Protein AF-K0RUQ3-F1 (afdb_monomer_lite)

pLDDT: mean 75.42, std 17.89, range [38.69, 97.88]

Structure (mmCIF, N/CA/C/O backbone):
data_AF-K0RUQ3-F1
#
_entry.id   AF-K0RUQ3-F1
#
loop_
_atom_site.group_PDB
_atom_site.id
_atom_site.type_symbol
_atom_site.label_atom_id
_atom_site.label_alt_id
_atom_site.label_comp_id
_atom_site.label_asym_id
_atom_site.label_entity_id
_atom_site.label_seq_id
_atom_site.pdbx_PDB_ins_code
_atom_site.Cartn_x
_atom_site.Cartn_y
_atom_site.Cartn_z
_atom_site.occupancy
_atom_site.B_iso_or_equiv
_atom_site.auth_seq_id
_atom_site.auth_comp_id
_atom_site.auth_asym_id
_atom_site.auth_atom_id
_atom_site.pdbx_PDB_model_num
ATOM 1 N N . MET A 1 1 ? -17.562 -44.428 54.310 1.00 48.66 1 MET A N 1
ATOM 2 C CA . MET A 1 1 ? -18.375 -43.231 54.026 1.00 48.66 1 MET A CA 1
ATOM 3 C C . MET A 1 1 ? -17.444 -42.289 53.284 1.00 48.66 1 MET A C 1
ATOM 5 O O . MET A 1 1 ? -16.776 -41.495 53.922 1.00 48.66 1 MET A O 1
ATOM 9 N N . ASP A 1 2 ? -17.052 -42.562 52.043 1.00 55.06 2 ASP A N 1
ATOM 10 C CA . ASP A 1 2 ? -17.818 -42.931 50.840 1.00 55.06 2 ASP A CA 1
ATOM 11 C C . ASP A 1 2 ? -18.707 -41.779 50.371 1.00 55.06 2 ASP A C 1
ATOM 13 O O . ASP A 1 2 ? -19.774 -41.584 50.938 1.00 55.06 2 ASP A O 1
ATOM 17 N N . GLU A 1 3 ? -18.199 -41.006 49.407 1.00 61.06 3 GLU A N 1
ATOM 18 C CA . GLU A 1 3 ? -18.958 -40.179 48.460 1.00 61.06 3 GLU A CA 1
ATOM 19 C C . GLU A 1 3 ? -17.986 -39.722 47.358 1.00 61.06 3 GLU A C 1
ATOM 21 O O . GLU A 1 3 ? -17.213 -38.777 47.513 1.00 61.06 3 GLU A O 1
ATOM 26 N N . SER A 1 4 ? -17.966 -40.488 46.264 1.00 67.75 4 SER A N 1
ATOM 27 C CA . SER A 1 4 ? -17.265 -40.155 45.021 1.00 67.75 4 SER A CA 1
ATOM 28 C C . SER A 1 4 ? -18.314 -39.634 44.041 1.00 67.75 4 SER A C 1
ATOM 30 O O . SER A 1 4 ? -19.183 -40.400 43.628 1.00 67.75 4 SER A O 1
ATOM 32 N N . ASP A 1 5 ? -18.262 -38.345 43.710 1.00 63.47 5 ASP A N 1
ATOM 33 C CA . ASP A 1 5 ? -19.199 -37.684 42.796 1.00 63.47 5 ASP A CA 1
ATOM 34 C C . ASP A 1 5 ? -18.577 -37.629 41.389 1.00 63.47 5 ASP A C 1
ATOM 36 O O . ASP A 1 5 ? -17.706 -36.805 41.098 1.00 63.47 5 ASP A O 1
ATOM 40 N N . ASP A 1 6 ? -18.955 -38.592 40.544 1.00 59.34 6 ASP A N 1
ATOM 41 C CA . ASP A 1 6 ? -18.483 -38.740 39.164 1.00 59.34 6 ASP A CA 1
ATOM 42 C C . ASP A 1 6 ? -19.434 -37.993 38.212 1.00 59.34 6 ASP A C 1
ATOM 44 O O . ASP A 1 6 ? -20.455 -38.505 37.743 1.00 59.34 6 ASP A O 1
ATOM 48 N N . GLY A 1 7 ? -19.116 -36.719 37.977 1.00 56.97 7 GLY A N 1
ATOM 49 C CA . GLY A 1 7 ? -19.851 -35.815 37.096 1.00 56.97 7 GLY A CA 1
ATOM 50 C C . GLY A 1 7 ? -19.628 -36.134 35.617 1.00 56.97 7 GLY A C 1
ATOM 51 O O . GLY A 1 7 ? -18.852 -35.463 34.935 1.00 56.97 7 GLY A O 1
ATOM 52 N N . GLY A 1 8 ? -20.340 -37.141 35.109 1.00 50.56 8 GLY A N 1
ATOM 53 C CA . GLY A 1 8 ? -20.348 -37.531 33.700 1.00 50.56 8 GLY A CA 1
ATOM 54 C C . GLY A 1 8 ? -20.870 -36.429 32.769 1.00 50.56 8 GLY A C 1
ATOM 55 O O . GLY A 1 8 ? -22.075 -36.185 32.667 1.00 50.56 8 GLY A O 1
ATOM 56 N N . ALA A 1 9 ? -19.962 -35.790 32.030 1.00 55.38 9 ALA A N 1
ATOM 57 C CA . ALA A 1 9 ? -20.291 -34.856 30.961 1.00 55.38 9 ALA A CA 1
ATOM 58 C C . ALA A 1 9 ? -20.837 -35.612 29.734 1.00 55.38 9 ALA A C 1
ATOM 60 O O . ALA A 1 9 ? -20.100 -36.265 28.995 1.00 55.38 9 ALA A O 1
ATOM 61 N N . ARG A 1 10 ? -22.152 -35.520 29.504 1.00 50.66 10 ARG A N 1
ATOM 62 C CA . ARG A 1 10 ? -22.806 -35.991 28.275 1.00 50.66 10 ARG A CA 1
ATOM 63 C C . ARG A 1 10 ? -22.452 -35.068 27.107 1.00 50.66 10 ARG A C 1
ATOM 65 O O . ARG A 1 10 ? -22.921 -33.934 27.051 1.00 50.66 10 ARG A O 1
ATOM 72 N N . ALA A 1 11 ? -21.665 -35.571 26.160 1.00 52.53 11 ALA A N 1
ATOM 73 C CA . ALA A 1 11 ? -21.499 -34.955 24.850 1.00 52.53 11 ALA A CA 1
ATOM 74 C C . ALA A 1 11 ? -22.789 -35.150 24.031 1.00 52.53 11 ALA A C 1
ATOM 76 O O . ALA A 1 11 ? -23.162 -36.274 23.706 1.00 52.53 11 ALA A O 1
ATOM 77 N N . MET A 1 12 ? -23.484 -34.050 23.736 1.00 56.38 12 MET A N 1
ATOM 78 C CA . MET A 1 12 ? -24.536 -33.995 22.721 1.00 56.38 12 MET A CA 1
ATOM 79 C C . MET A 1 12 ? -23.868 -33.845 21.353 1.00 56.38 12 MET A C 1
ATOM 81 O O . MET A 1 12 ? -23.379 -32.768 21.019 1.00 56.38 12 MET A O 1
ATOM 85 N N . THR A 1 13 ? -23.827 -34.926 20.579 1.00 53.84 13 THR A N 1
ATOM 86 C CA . THR A 1 13 ? -23.507 -34.896 19.150 1.00 53.84 13 THR A CA 1
ATOM 87 C C . THR A 1 13 ? -24.819 -34.765 18.381 1.00 53.84 13 THR A C 1
ATOM 89 O O . THR A 1 13 ? -25.656 -35.664 18.411 1.00 53.84 13 THR A O 1
ATOM 92 N N . SER A 1 14 ? -25.042 -33.607 17.764 1.00 56.44 14 SER A N 1
ATOM 93 C CA . SER A 1 14 ? -26.121 -33.392 16.800 1.00 56.44 14 SER A CA 1
ATOM 94 C C . SER A 1 14 ? -25.657 -33.894 15.435 1.00 56.44 14 SER A C 1
ATOM 96 O O . SER A 1 14 ? -24.880 -33.217 14.759 1.00 56.44 14 SER A O 1
ATOM 98 N N . ASP A 1 15 ? -26.114 -35.090 15.073 1.00 57.00 15 ASP A N 1
ATOM 99 C CA . ASP A 1 15 ? -26.048 -35.629 13.717 1.00 57.00 15 ASP A CA 1
ATOM 100 C C . ASP A 1 15 ? -27.164 -34.986 12.877 1.00 57.00 15 ASP A C 1
ATOM 102 O O . ASP A 1 15 ? -28.285 -35.489 12.821 1.00 57.00 15 ASP A O 1
ATOM 106 N N . ASP A 1 16 ? -26.864 -33.843 12.257 1.00 60.16 16 ASP A N 1
ATOM 107 C CA . ASP A 1 16 ? -27.665 -33.274 11.168 1.00 60.16 16 ASP A CA 1
ATOM 108 C C . ASP A 1 16 ? -27.017 -33.683 9.834 1.00 60.16 16 ASP A C 1
ATOM 110 O O . ASP A 1 16 ? -26.064 -33.060 9.359 1.00 60.16 16 ASP A O 1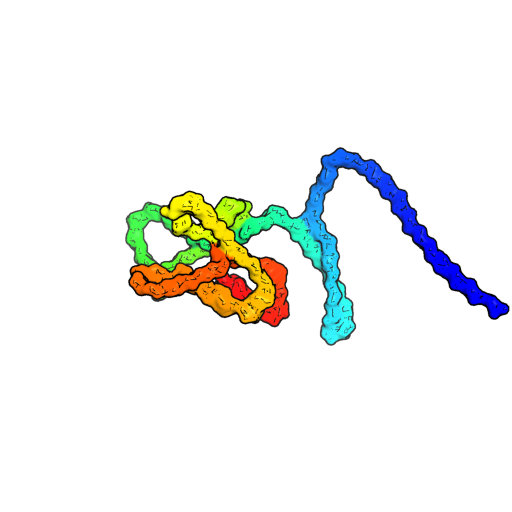
ATOM 114 N N . GLU A 1 17 ? -27.515 -34.772 9.239 1.00 60.75 17 GLU A N 1
ATOM 115 C CA . GLU A 1 17 ? -27.192 -35.155 7.861 1.00 60.75 17 GLU A CA 1
ATOM 116 C C . GLU A 1 17 ? -27.930 -34.231 6.878 1.00 60.75 17 GLU A C 1
ATOM 118 O O . GLU A 1 17 ? -29.078 -34.459 6.498 1.00 60.75 17 GLU A O 1
ATOM 123 N N . ASP A 1 18 ? -27.246 -33.164 6.464 1.00 57.66 18 ASP A N 1
ATOM 124 C CA . ASP A 1 18 ? -27.684 -32.242 5.415 1.00 57.66 18 ASP A CA 1
ATOM 125 C C . ASP A 1 18 ? -27.434 -32.851 4.021 1.00 57.66 18 ASP A C 1
ATOM 127 O O . ASP A 1 18 ? -26.368 -32.700 3.416 1.00 57.66 18 ASP A O 1
ATOM 131 N N . THR A 1 19 ? -28.421 -33.580 3.493 1.00 63.44 19 THR A N 1
ATOM 132 C CA . THR A 1 19 ? -28.447 -34.038 2.094 1.00 63.44 19 THR A CA 1
ATOM 133 C C . THR A 1 19 ? -28.865 -32.899 1.157 1.00 63.44 19 THR A C 1
ATOM 135 O O . THR A 1 19 ? -29.966 -32.899 0.598 1.00 63.44 19 THR A O 1
ATOM 138 N N . GLY A 1 20 ? -27.990 -31.907 0.990 1.00 59.56 20 GLY A N 1
ATOM 139 C CA . GLY A 1 20 ? -28.146 -30.839 0.002 1.00 59.56 20 GLY A CA 1
ATOM 140 C C . GLY A 1 20 ? -27.860 -31.313 -1.439 1.00 59.56 20 GLY A C 1
ATOM 141 O O . GLY A 1 20 ? -27.027 -32.198 -1.649 1.00 59.56 20 GLY A O 1
ATOM 142 N N . PRO A 1 21 ? -28.528 -30.746 -2.464 1.00 62.25 21 PRO A N 1
ATOM 143 C CA . PRO A 1 21 ? -28.309 -31.115 -3.862 1.00 62.25 21 PRO A CA 1
ATOM 144 C C . PRO A 1 21 ? -26.881 -30.768 -4.333 1.00 62.25 21 PRO A C 1
ATOM 146 O O . PRO A 1 21 ? -26.380 -29.680 -4.034 1.00 62.25 21 PRO A O 1
ATOM 149 N N . PRO A 1 22 ? -26.222 -31.636 -5.123 1.00 61.25 22 PRO A N 1
ATOM 150 C CA . PRO A 1 22 ? -24.897 -31.354 -5.655 1.00 61.25 22 PRO A CA 1
ATOM 151 C C . PRO A 1 22 ? -24.998 -30.335 -6.798 1.00 61.25 22 PRO A C 1
ATOM 153 O O . PRO A 1 22 ? -25.590 -30.622 -7.836 1.00 61.25 22 PRO A O 1
ATOM 156 N N . GLY A 1 23 ? -24.380 -29.160 -6.645 1.00 56.50 23 GLY A N 1
ATOM 157 C CA . GLY A 1 23 ? -23.921 -28.393 -7.814 1.00 56.50 23 GLY A CA 1
ATOM 158 C C . GLY A 1 23 ? -24.253 -26.905 -7.893 1.00 56.50 23 GLY A C 1
ATOM 159 O O . GLY A 1 23 ? -23.887 -26.281 -8.884 1.00 56.50 23 GLY A O 1
ATOM 160 N N . GLY A 1 24 ? -24.881 -26.301 -6.886 1.00 52.53 24 GLY A N 1
ATOM 161 C CA . GLY A 1 24 ? -24.939 -24.842 -6.774 1.00 52.53 24 GLY A CA 1
ATOM 162 C C . GLY A 1 24 ? -23.961 -24.378 -5.710 1.00 52.53 24 GLY A C 1
ATOM 163 O O . GLY A 1 24 ? -24.314 -24.413 -4.536 1.00 52.53 24 GLY A O 1
ATOM 164 N N . GLN A 1 25 ? -22.741 -23.964 -6.078 1.00 58.59 25 GLN A N 1
ATOM 165 C CA . GLN A 1 25 ? -21.932 -23.199 -5.126 1.00 58.59 25 GLN A CA 1
ATOM 166 C C . GLN A 1 25 ? -22.766 -21.971 -4.737 1.00 58.59 25 GLN A C 1
ATOM 168 O O . GLN A 1 25 ? -23.146 -21.210 -5.635 1.00 58.59 25 GLN A O 1
ATOM 173 N N . PRO A 1 26 ? -23.115 -21.787 -3.449 1.00 56.47 26 PRO A N 1
ATOM 174 C CA . PRO A 1 26 ? -23.757 -20.553 -3.031 1.00 56.47 26 PRO A CA 1
ATOM 175 C C . PRO A 1 26 ? -22.849 -19.402 -3.477 1.00 56.47 26 PRO A C 1
ATOM 177 O O . PRO A 1 26 ? -21.625 -19.580 -3.448 1.00 56.47 26 PRO A O 1
ATOM 180 N N . PRO A 1 27 ? -23.402 -18.253 -3.916 1.00 60.31 27 PRO A N 1
ATOM 181 C CA . PRO A 1 27 ? -22.576 -17.093 -4.216 1.00 60.31 27 PRO A CA 1
ATOM 182 C C . PRO A 1 27 ? -21.692 -16.877 -2.994 1.00 60.31 27 PRO A C 1
ATOM 184 O O . PRO A 1 27 ? -22.213 -16.686 -1.894 1.00 60.31 27 PRO A O 1
ATOM 187 N N . SER A 1 28 ? -20.378 -17.048 -3.168 1.00 62.56 28 SER A N 1
ATOM 188 C CA . SER A 1 28 ? -19.411 -16.954 -2.081 1.00 62.56 28 SER A CA 1
ATOM 189 C C . SER A 1 28 ? -19.689 -15.640 -1.379 1.00 62.56 28 SER A C 1
ATOM 191 O O . SER A 1 28 ? -19.549 -14.583 -1.999 1.00 62.56 28 SER A O 1
ATOM 193 N N . SER A 1 29 ? -20.202 -15.692 -0.148 1.00 59.53 29 SER A N 1
ATOM 194 C CA . SER A 1 29 ? -20.599 -14.466 0.523 1.00 59.53 29 SER A CA 1
ATOM 195 C 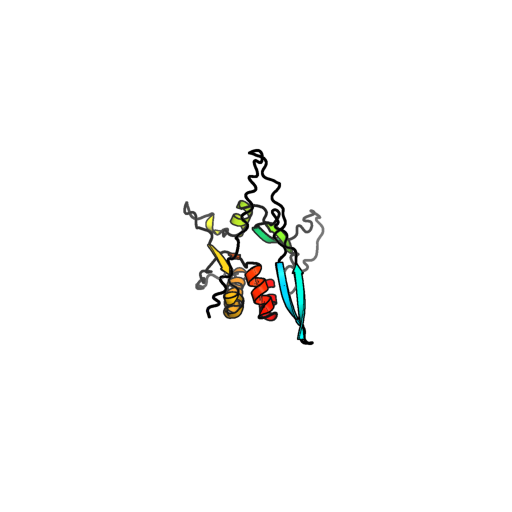C . SER A 1 29 ? -19.351 -13.590 0.612 1.00 59.53 29 SER A C 1
ATOM 197 O O . SER A 1 29 ? -18.314 -14.007 1.126 1.00 59.53 29 SER A O 1
ATOM 199 N N . LEU A 1 30 ? -19.424 -12.370 0.075 1.00 70.81 30 LEU A N 1
ATOM 200 C CA . LEU A 1 30 ? -18.327 -11.392 0.091 1.00 70.81 30 LEU A CA 1
ATOM 201 C C . LEU A 1 30 ? -18.064 -10.848 1.512 1.00 70.81 30 LEU A C 1
ATOM 203 O O . LEU A 1 30 ? -17.497 -9.774 1.696 1.00 70.81 30 LEU A O 1
ATOM 207 N N . HIS A 1 31 ? -18.484 -11.581 2.541 1.00 72.12 31 HIS A N 1
ATOM 208 C CA . HIS A 1 31 ? -18.403 -11.210 3.939 1.00 72.12 31 HIS A CA 1
ATOM 209 C C . HIS A 1 31 ? -17.586 -12.255 4.684 1.00 72.12 31 HIS A C 1
ATOM 211 O O . HIS A 1 31 ? -17.888 -13.447 4.650 1.00 72.12 31 HIS A O 1
ATOM 217 N N . THR A 1 32 ? -16.577 -11.807 5.423 1.00 80.25 32 THR A N 1
ATOM 218 C CA . THR A 1 32 ? -15.947 -12.667 6.426 1.00 80.25 32 THR A CA 1
ATOM 219 C C . THR A 1 32 ? -16.727 -12.615 7.732 1.00 80.25 32 THR A C 1
ATOM 221 O O . THR A 1 32 ? -17.436 -11.644 8.006 1.00 80.25 32 THR A O 1
ATOM 224 N N . LEU A 1 33 ? -16.502 -13.604 8.597 1.00 84.50 33 LEU A N 1
ATOM 225 C CA . LEU A 1 33 ? -16.995 -13.567 9.971 1.00 84.50 33 LEU A CA 1
ATOM 226 C C . LEU A 1 33 ? -16.601 -12.242 10.661 1.00 84.50 33 LEU A C 1
ATOM 228 O O . LEU A 1 33 ? -15.439 -11.828 10.562 1.00 84.50 33 LEU A O 1
ATOM 232 N N . PRO A 1 34 ? -17.536 -11.572 11.365 1.00 88.25 34 PRO A N 1
ATOM 233 C CA . PRO A 1 34 ? -17.242 -10.327 12.061 1.00 88.25 34 PRO A CA 1
ATOM 234 C C . PRO A 1 34 ? -16.090 -10.496 13.050 1.00 88.25 34 PRO A C 1
ATOM 236 O O . PRO A 1 34 ? -16.100 -11.386 13.905 1.00 88.25 34 PRO A O 1
ATOM 239 N N . ARG A 1 35 ? -15.102 -9.603 12.975 1.00 90.19 35 ARG A N 1
ATOM 240 C CA . ARG A 1 35 ? -13.958 -9.613 13.888 1.00 90.19 35 ARG A CA 1
ATOM 241 C C . ARG A 1 35 ? -14.292 -8.788 15.124 1.00 90.19 35 ARG A C 1
ATOM 243 O O . ARG A 1 35 ? -14.688 -7.625 15.011 1.00 90.19 35 ARG A O 1
ATOM 250 N N . ARG A 1 36 ? -14.122 -9.389 16.302 1.00 94.94 36 ARG A N 1
ATOM 251 C CA . ARG A 1 36 ? -14.346 -8.746 17.603 1.00 94.94 36 ARG A CA 1
ATOM 252 C C . ARG A 1 36 ? -13.014 -8.343 18.222 1.00 94.94 36 ARG A C 1
ATOM 254 O O . ARG A 1 36 ? -12.083 -9.142 18.276 1.00 94.94 36 ARG A O 1
ATOM 261 N N . HIS A 1 37 ? -12.943 -7.111 18.701 1.00 94.06 37 HIS A N 1
ATOM 262 C CA . HIS A 1 37 ? -11.793 -6.559 19.401 1.00 94.06 37 HIS A CA 1
ATOM 263 C C . HIS A 1 37 ? -12.236 -6.006 20.750 1.00 94.06 37 HIS A C 1
ATOM 265 O O . HIS A 1 37 ? -13.258 -5.331 20.841 1.00 94.06 37 HIS A O 1
ATOM 271 N N . PHE A 1 38 ? -11.458 -6.275 21.794 1.00 95.69 38 PHE A N 1
ATOM 272 C CA . PHE A 1 38 ? -11.713 -5.761 23.134 1.00 95.69 38 PHE A CA 1
ATOM 273 C C . PHE A 1 38 ? -10.674 -4.700 23.473 1.00 95.69 38 PHE A C 1
ATOM 275 O O . PHE A 1 38 ? -9.475 -4.933 23.328 1.00 95.69 38 PHE A O 1
ATOM 282 N N . TYR A 1 39 ? -11.136 -3.542 23.933 1.00 94.62 39 TYR A N 1
ATOM 283 C CA . TYR A 1 39 ? -10.280 -2.428 24.320 1.00 94.62 39 TYR A CA 1
ATOM 284 C C . TYR A 1 39 ? -10.529 -2.067 25.777 1.00 94.62 39 TYR A C 1
ATOM 286 O O . TYR A 1 39 ? -11.675 -1.872 26.191 1.00 94.62 39 TYR A O 1
ATOM 294 N N . LEU A 1 40 ? -9.454 -1.932 26.552 1.00 96.94 40 LEU A N 1
ATOM 295 C CA . LEU A 1 40 ? -9.535 -1.348 27.882 1.00 96.94 40 LEU A CA 1
ATOM 296 C C . LEU A 1 40 ? -9.579 0.175 27.749 1.00 96.94 40 LEU A C 1
ATOM 298 O O . LEU A 1 40 ? -8.668 0.809 27.219 1.00 96.94 40 LEU A O 1
ATOM 302 N N . THR A 1 41 ? -10.659 0.776 28.223 1.00 95.56 41 THR A N 1
ATOM 303 C CA . THR A 1 41 ? -10.794 2.231 28.253 1.00 95.56 41 THR A CA 1
ATOM 304 C C . THR A 1 41 ? -9.925 2.833 29.355 1.00 95.56 41 THR A C 1
ATOM 306 O O . THR A 1 41 ? -9.609 2.182 30.349 1.00 95.56 41 THR A O 1
ATOM 309 N N . ARG A 1 42 ? -9.634 4.138 29.254 1.00 95.12 42 ARG A N 1
ATOM 310 C CA . ARG A 1 42 ? -8.930 4.892 30.312 1.00 95.12 42 ARG A CA 1
ATOM 311 C C . ARG A 1 42 ? -9.620 4.826 31.683 1.00 95.12 42 ARG A C 1
ATOM 313 O O . ARG A 1 42 ? -8.987 5.097 32.692 1.00 95.12 42 ARG A O 1
ATOM 320 N N . ARG A 1 43 ? -10.916 4.489 31.720 1.00 95.75 43 ARG A N 1
ATOM 321 C CA . ARG A 1 43 ? -11.717 4.337 32.947 1.00 95.75 43 ARG A CA 1
ATOM 322 C C . ARG A 1 43 ? -11.771 2.892 33.463 1.00 95.75 43 ARG A C 1
ATOM 324 O O . ARG A 1 43 ? -12.599 2.597 34.315 1.00 95.75 43 ARG A O 1
ATOM 331 N N . GLY A 1 44 ? -10.972 1.982 32.907 1.00 97.12 44 GLY A N 1
ATOM 332 C CA . GLY A 1 44 ? -10.944 0.573 33.310 1.00 97.12 44 GLY A CA 1
ATOM 333 C C . GLY A 1 44 ? -12.131 -0.265 32.819 1.00 97.12 44 GLY A C 1
ATOM 334 O O . GLY A 1 44 ? -12.234 -1.434 33.168 1.00 97.12 44 GLY A O 1
ATOM 335 N N . LYS A 1 45 ? -13.031 0.293 31.997 1.00 97.75 45 LYS A N 1
ATOM 336 C CA . LYS A 1 45 ? -14.117 -0.478 31.366 1.00 97.75 45 LYS A CA 1
ATOM 337 C C . LYS A 1 45 ? -13.607 -1.195 30.123 1.00 97.75 45 LYS A C 1
ATOM 339 O O . LYS A 1 45 ? -12.861 -0.586 29.354 1.00 97.75 45 LYS A O 1
ATOM 344 N N . ILE A 1 46 ? -14.057 -2.426 29.904 1.00 97.25 46 ILE A N 1
ATOM 345 C CA . ILE A 1 46 ? -13.806 -3.178 28.672 1.00 97.25 46 ILE A CA 1
ATOM 346 C C . ILE A 1 46 ? -14.888 -2.810 27.656 1.00 97.25 46 ILE A C 1
ATOM 348 O O . ILE A 1 46 ? -16.078 -2.899 27.954 1.00 97.25 46 ILE A O 1
ATOM 352 N N . LEU A 1 47 ? -14.476 -2.381 26.466 1.00 97.56 47 LEU A N 1
ATOM 353 C CA . LEU A 1 47 ? -15.361 -2.091 25.343 1.00 97.56 47 LEU A CA 1
ATOM 354 C C . LEU A 1 47 ? -15.136 -3.128 24.245 1.00 97.56 47 LEU A C 1
ATOM 356 O O . LEU A 1 47 ? -14.001 -3.339 23.819 1.00 97.56 47 LEU A O 1
ATOM 360 N N . GLN A 1 48 ? -16.216 -3.756 23.780 1.00 97.50 48 GLN A N 1
ATOM 361 C CA . GLN A 1 48 ? -16.186 -4.656 22.632 1.00 97.50 48 GLN A CA 1
ATOM 362 C C . GLN A 1 48 ? -16.514 -3.872 21.359 1.00 97.50 48 GLN A C 1
ATOM 364 O O . GLN A 1 48 ? -17.600 -3.312 21.232 1.00 97.50 48 GLN A O 1
ATOM 369 N N . SER A 1 49 ? -15.584 -3.856 20.411 1.00 96.19 49 SER A N 1
ATOM 370 C CA . SER A 1 49 ? -15.806 -3.383 19.047 1.00 96.19 49 SER A CA 1
ATOM 371 C C . SER A 1 49 ? -16.016 -4.580 18.130 1.00 96.19 49 SER A C 1
ATOM 373 O O . SER A 1 49 ? -15.245 -5.540 18.177 1.00 96.19 49 SER A O 1
ATOM 375 N N . THR A 1 50 ? -17.050 -4.526 17.296 1.00 95.50 50 THR A N 1
ATOM 376 C CA . THR A 1 50 ? -17.307 -5.535 16.265 1.00 95.50 50 THR A CA 1
ATOM 377 C C . THR A 1 50 ? -17.164 -4.856 14.914 1.00 95.50 50 THR A C 1
ATOM 379 O O . THR A 1 50 ? -17.784 -3.823 14.680 1.00 95.50 50 THR A O 1
ATOM 382 N N . SER A 1 51 ? -16.318 -5.413 14.053 1.00 92.44 51 SER A N 1
ATOM 383 C CA . SER A 1 51 ? -16.059 -4.882 12.7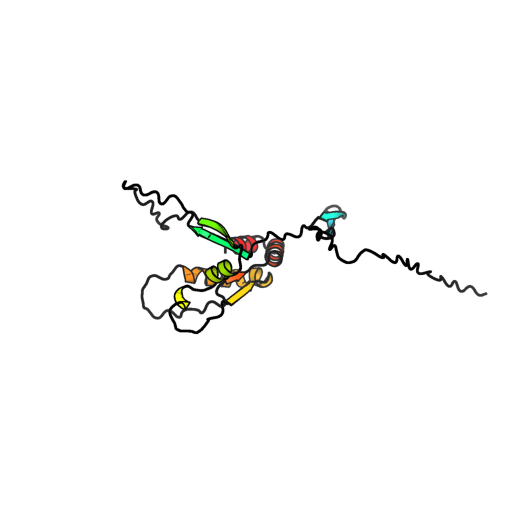14 1.00 92.44 51 SER A CA 1
ATOM 384 C C . SER A 1 51 ? -16.372 -5.930 11.659 1.00 92.44 51 SER A C 1
ATOM 386 O O . SER A 1 51 ? -15.994 -7.097 11.800 1.00 92.44 51 SER A O 1
ATOM 388 N N . GLU A 1 52 ? -17.051 -5.501 10.605 1.00 92.06 52 GLU A N 1
ATOM 389 C CA . GLU A 1 52 ? -17.272 -6.297 9.405 1.00 92.06 52 GLU A CA 1
ATOM 390 C C . GLU A 1 52 ? -16.079 -6.136 8.462 1.00 92.06 52 GLU A C 1
ATOM 392 O O . GLU A 1 52 ? -15.474 -5.064 8.377 1.00 92.06 52 GLU A O 1
ATOM 397 N N . ARG A 1 53 ? -15.723 -7.211 7.760 1.00 87.12 53 ARG A N 1
ATOM 398 C CA . ARG A 1 53 ? -14.700 -7.190 6.715 1.00 87.12 53 ARG A CA 1
ATOM 399 C C . ARG A 1 53 ? -15.282 -7.807 5.456 1.00 87.12 53 ARG A C 1
ATOM 401 O O . ARG A 1 53 ? -15.810 -8.918 5.480 1.00 87.12 53 ARG A O 1
ATOM 408 N N . TYR A 1 54 ? -15.179 -7.043 4.383 1.00 89.44 54 TYR A N 1
ATOM 409 C CA . TYR A 1 54 ? -15.689 -7.404 3.075 1.00 89.44 54 TYR A CA 1
ATOM 410 C C . TYR A 1 54 ? -14.530 -7.963 2.257 1.00 89.44 54 TYR A C 1
ATOM 412 O O . TYR A 1 54 ? -13.473 -7.331 2.170 1.00 89.44 54 TYR A O 1
ATOM 420 N N . LEU A 1 55 ? -14.712 -9.157 1.703 1.00 88.44 55 LEU A N 1
ATOM 421 C CA . LEU A 1 55 ? -13.825 -9.678 0.673 1.00 88.44 55 LEU A CA 1
ATOM 422 C C . LEU A 1 55 ? -14.249 -9.045 -0.645 1.00 88.44 55 LEU A C 1
ATOM 424 O O . LEU A 1 55 ? -15.436 -8.964 -0.941 1.00 88.44 55 LEU A O 1
ATOM 428 N N . ARG A 1 56 ? -13.275 -8.555 -1.400 1.00 87.38 56 ARG A N 1
ATOM 429 C CA . ARG A 1 56 ? -13.495 -7.863 -2.665 1.00 87.38 56 ARG A CA 1
ATOM 430 C C . ARG A 1 56 ? -12.773 -8.621 -3.765 1.00 87.38 56 ARG A C 1
ATOM 432 O O . ARG A 1 56 ? -11.603 -8.958 -3.601 1.00 87.38 56 ARG A O 1
ATOM 439 N N . ASP A 1 57 ? -13.483 -8.888 -4.847 1.00 87.25 57 ASP A N 1
ATOM 440 C CA . ASP A 1 57 ? -12.982 -9.488 -6.085 1.00 87.25 57 ASP A CA 1
ATOM 441 C C . ASP A 1 57 ? -12.592 -8.428 -7.132 1.00 87.25 57 ASP A C 1
ATOM 443 O O . ASP A 1 57 ? -11.926 -8.742 -8.111 1.00 87.25 57 ASP A O 1
ATOM 447 N N . ASP A 1 58 ? -12.935 -7.162 -6.886 1.00 87.12 58 ASP A N 1
ATOM 448 C CA . ASP A 1 58 ? -12.662 -6.002 -7.740 1.00 87.12 58 ASP A CA 1
ATOM 449 C C . ASP A 1 58 ? -11.384 -5.229 -7.347 1.00 87.12 58 ASP A C 1
ATOM 451 O O . ASP A 1 58 ? -11.228 -4.047 -7.662 1.00 87.12 58 ASP A O 1
ATOM 455 N N . LEU A 1 59 ? -10.456 -5.877 -6.633 1.00 87.44 59 LEU A N 1
ATOM 456 C CA . LEU A 1 59 ? -9.154 -5.295 -6.303 1.00 87.44 59 LEU A CA 1
AT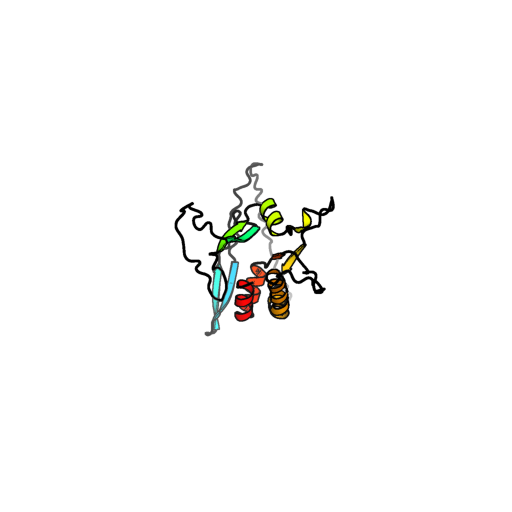OM 457 C C . LEU A 1 59 ? -8.162 -5.531 -7.450 1.00 87.44 59 LEU A C 1
ATOM 459 O O . LEU A 1 59 ? -7.809 -6.670 -7.745 1.00 87.44 59 LEU A O 1
ATOM 463 N N . GLY A 1 60 ? -7.678 -4.449 -8.064 1.00 89.06 60 GLY A N 1
ATOM 464 C CA . GLY A 1 60 ? -6.613 -4.515 -9.068 1.00 89.06 60 GLY A CA 1
ATOM 465 C C . GLY A 1 60 ? -5.240 -4.882 -8.484 1.00 89.06 60 GLY A C 1
ATOM 466 O O . GLY A 1 60 ? -5.034 -4.922 -7.271 1.00 89.06 60 GLY A O 1
ATOM 467 N N . TYR A 1 61 ? -4.255 -5.073 -9.360 1.00 89.12 61 TYR A N 1
ATOM 468 C CA . TYR A 1 61 ? -2.866 -5.431 -9.039 1.00 89.12 61 TYR A CA 1
ATOM 469 C C . TYR A 1 61 ? -2.006 -4.252 -8.544 1.00 89.12 61 TYR A C 1
ATOM 471 O O . TYR A 1 61 ? -0.783 -4.362 -8.454 1.00 89.12 61 TYR A O 1
ATOM 479 N N . GLY A 1 62 ? -2.631 -3.116 -8.234 1.00 86.56 62 GLY A N 1
ATOM 480 C CA . GLY A 1 62 ? -1.977 -1.889 -7.783 1.00 86.56 62 GLY A CA 1
ATOM 481 C C . GLY A 1 62 ? -2.417 -0.670 -8.588 1.00 86.56 62 GLY A C 1
ATOM 482 O O . GLY A 1 62 ? -3.392 -0.718 -9.338 1.00 86.56 62 GLY A O 1
ATOM 483 N N . SER A 1 63 ? -1.692 0.436 -8.433 1.00 83.25 63 SER A N 1
ATOM 484 C CA . SER A 1 63 ? -1.919 1.664 -9.196 1.00 83.25 63 SER A CA 1
ATOM 485 C C . SER A 1 63 ? -0.607 2.251 -9.690 1.00 83.25 63 SER A C 1
ATOM 487 O O . SER A 1 63 ? 0.378 2.263 -8.956 1.00 83.25 63 SER A O 1
ATOM 489 N N . VAL A 1 64 ? -0.615 2.803 -10.897 1.00 84.00 64 VAL A N 1
ATOM 490 C CA . VAL A 1 64 ? 0.500 3.548 -11.477 1.00 84.00 64 VAL A CA 1
ATOM 491 C C . VAL A 1 64 ? 0.081 4.994 -11.716 1.00 84.00 64 VAL A C 1
ATOM 493 O O . VAL A 1 64 ? -1.043 5.276 -12.134 1.00 84.00 64 VAL A O 1
ATOM 496 N N . LEU A 1 65 ? 0.980 5.930 -11.432 1.00 79.19 65 LEU A N 1
ATOM 497 C CA . LEU A 1 65 ? 0.790 7.335 -11.762 1.00 79.19 65 LEU A CA 1
ATOM 498 C C . LEU A 1 65 ? 1.149 7.550 -13.233 1.00 79.19 65 LEU A C 1
ATOM 500 O O . LEU A 1 65 ? 2.310 7.452 -13.618 1.00 79.19 65 LEU A O 1
ATOM 504 N N . VAL A 1 66 ? 0.146 7.835 -14.058 1.00 78.62 66 VAL A N 1
ATOM 505 C CA . VAL A 1 66 ? 0.336 8.119 -15.486 1.00 78.62 66 VAL A CA 1
ATOM 506 C C . VAL A 1 66 ? 0.233 9.629 -15.696 1.00 78.62 66 VAL A C 1
ATOM 508 O O . VAL A 1 66 ? -0.619 10.258 -15.058 1.00 78.62 66 VAL A O 1
ATOM 511 N N . PRO A 1 67 ? 1.040 10.241 -16.583 1.00 77.81 67 PRO A N 1
ATOM 512 C CA . PRO A 1 67 ? 0.800 11.608 -17.021 1.00 77.81 67 PRO A CA 1
ATOM 513 C C . PRO A 1 67 ? -0.653 11.746 -17.468 1.00 77.81 67 PRO A C 1
ATOM 515 O O . PRO A 1 67 ? -1.121 11.040 -18.364 1.00 77.81 67 PRO A O 1
ATOM 518 N N . GLY A 1 68 ? -1.397 12.624 -16.800 1.00 75.06 68 GLY A N 1
ATOM 519 C CA . GLY A 1 68 ? -2.779 12.884 -17.148 1.00 75.06 68 GLY A CA 1
ATOM 520 C C . GLY A 1 68 ? -2.837 13.319 -18.603 1.00 75.06 68 GLY A C 1
ATOM 521 O O . GLY A 1 68 ? -2.050 14.167 -19.028 1.00 75.06 68 GLY A O 1
ATOM 522 N N . ALA A 1 69 ? -3.779 12.758 -19.362 1.00 64.38 69 ALA A N 1
ATOM 523 C CA . ALA A 1 69 ? -4.087 13.189 -20.719 1.00 64.38 69 ALA A CA 1
ATOM 524 C C . ALA A 1 69 ? -4.710 14.599 -20.688 1.00 64.38 69 ALA A C 1
ATOM 526 O O . ALA A 1 69 ? -5.886 14.809 -20.974 1.00 64.38 69 ALA A O 1
ATOM 527 N N . GLY A 1 70 ? -3.930 15.594 -20.275 1.00 56.44 70 GLY A N 1
ATOM 528 C CA . GLY A 1 70 ? -4.263 16.999 -20.368 1.00 56.44 70 GLY A CA 1
ATOM 529 C C . GLY A 1 70 ? -4.164 17.416 -21.824 1.00 56.44 70 GLY A C 1
ATOM 530 O O . GLY A 1 70 ? -3.129 17.913 -22.246 1.00 56.44 70 GLY A O 1
ATOM 531 N N . GLY A 1 71 ? -5.236 17.171 -22.580 1.00 48.25 71 GLY A N 1
ATOM 532 C CA . GLY A 1 71 ? -5.571 17.838 -23.835 1.00 48.25 71 GLY A CA 1
ATOM 533 C C . GLY A 1 71 ? -4.388 18.178 -24.740 1.00 48.25 71 GLY A C 1
ATOM 534 O O . GLY A 1 71 ? -4.069 19.353 -24.916 1.00 48.25 71 GLY A O 1
ATOM 535 N N . GLY A 1 72 ? -3.826 17.171 -25.410 1.00 45.38 72 GLY A N 1
ATOM 536 C CA . GLY A 1 72 ? -3.140 17.354 -26.692 1.00 45.38 72 GLY A CA 1
ATOM 537 C C . GLY A 1 72 ? -4.134 17.755 -27.788 1.00 45.38 72 GLY A C 1
ATOM 538 O O . GLY A 1 72 ? -4.209 17.118 -28.830 1.00 45.38 72 GLY A O 1
ATOM 539 N N . GLY A 1 73 ? -4.963 18.770 -27.532 1.00 42.09 73 GLY A N 1
ATOM 540 C CA . GLY A 1 73 ? -5.736 19.436 -28.562 1.00 42.09 73 GLY A CA 1
ATOM 541 C C . GLY A 1 73 ? -4.754 20.236 -29.397 1.00 42.09 73 GLY A C 1
ATOM 542 O O . GLY A 1 73 ? -4.162 21.194 -28.897 1.00 42.09 73 GLY A O 1
ATOM 543 N N . GLY A 1 74 ? -4.556 19.809 -30.643 1.00 42.72 74 GLY A N 1
ATOM 544 C CA . GLY A 1 74 ? -3.804 20.532 -31.658 1.00 42.72 74 GLY A CA 1
ATOM 545 C C . GLY A 1 74 ? -4.385 21.928 -31.861 1.00 42.72 74 GLY A C 1
ATOM 546 O O . GLY A 1 74 ? -5.268 22.138 -32.681 1.00 42.72 74 GLY A O 1
ATOM 547 N N . GLY A 1 75 ? -3.895 22.884 -31.082 1.00 38.69 75 GLY A N 1
ATOM 548 C CA . GLY A 1 75 ? -4.097 24.305 -31.288 1.00 38.69 75 GLY A CA 1
ATOM 549 C C . GLY A 1 75 ? -2.738 24.921 -31.548 1.00 38.69 75 GLY A C 1
ATOM 550 O O . GLY A 1 75 ? -1.972 25.143 -30.612 1.00 38.69 75 GLY A O 1
ATOM 551 N N . ALA A 1 76 ? -2.433 25.172 -32.819 1.00 46.53 76 ALA A N 1
ATOM 552 C CA . ALA A 1 76 ? -1.328 26.017 -33.244 1.00 46.53 76 ALA A CA 1
ATOM 553 C C . ALA A 1 76 ? -1.565 27.443 -32.709 1.00 46.53 76 ALA A C 1
ATOM 555 O O . ALA A 1 76 ? -2.148 28.292 -33.370 1.00 46.53 76 ALA A O 1
ATOM 556 N N . GLY A 1 77 ? -1.188 27.682 -31.458 1.00 44.06 77 GLY A N 1
ATOM 557 C CA . GLY A 1 77 ? -1.348 28.962 -30.782 1.00 44.06 77 GLY A CA 1
ATOM 558 C C . GLY A 1 77 ? -0.398 29.003 -29.599 1.00 44.06 77 GLY A C 1
ATOM 559 O O . GLY A 1 77 ? -0.604 28.297 -28.615 1.00 44.06 77 GLY A O 1
ATOM 560 N N . GLY A 1 78 ? 0.679 29.781 -29.736 1.00 51.84 78 GLY A N 1
ATOM 561 C CA . GLY A 1 78 ? 1.817 29.828 -28.819 1.00 51.84 78 GLY A CA 1
ATOM 562 C C . GLY A 1 78 ? 1.416 29.896 -27.345 1.00 51.84 78 GLY A C 1
ATOM 563 O O . GLY A 1 78 ? 1.004 30.940 -26.844 1.00 51.84 78 GLY A O 1
ATOM 564 N N . ARG A 1 79 ? 1.579 28.780 -26.631 1.00 50.03 79 ARG A N 1
ATOM 565 C CA . ARG A 1 79 ? 1.454 28.721 -25.174 1.00 50.03 79 ARG A CA 1
ATOM 566 C C . ARG A 1 79 ? 2.838 28.823 -24.555 1.00 50.03 79 ARG A C 1
ATOM 568 O O . ARG A 1 79 ? 3.710 27.993 -24.800 1.00 50.03 79 ARG A O 1
ATOM 575 N N . ARG A 1 80 ? 3.017 29.871 -23.750 1.00 57.81 80 ARG A N 1
ATOM 576 C CA . ARG A 1 80 ? 4.165 30.071 -22.863 1.00 57.81 80 ARG A CA 1
ATOM 577 C C . ARG A 1 80 ? 4.359 28.804 -22.024 1.00 57.81 80 ARG A C 1
ATOM 579 O O . ARG A 1 80 ? 3.427 28.379 -21.347 1.00 57.81 80 ARG A O 1
ATOM 586 N N . LYS A 1 81 ? 5.548 28.203 -22.107 1.00 55.56 81 LYS A N 1
ATOM 587 C CA . LYS A 1 81 ? 5.960 27.080 -21.261 1.00 55.56 81 LYS A CA 1
ATOM 588 C C . LYS A 1 81 ? 5.915 27.535 -19.803 1.00 55.56 81 LYS A C 1
ATOM 590 O O . LYS A 1 81 ? 6.703 28.385 -19.404 1.00 55.56 81 LYS A O 1
ATOM 595 N N . THR A 1 82 ? 5.002 26.984 -19.014 1.00 54.47 82 THR A N 1
ATOM 596 C CA . THR A 1 82 ? 5.046 27.060 -17.549 1.00 54.47 82 THR A CA 1
ATOM 597 C C . THR A 1 82 ? 6.097 26.063 -17.054 1.00 54.47 82 THR A C 1
ATOM 599 O O . THR A 1 82 ? 5.784 25.026 -16.477 1.00 54.47 82 THR A O 1
ATOM 602 N N . GLU A 1 83 ? 7.361 26.340 -17.367 1.00 51.81 83 GLU A N 1
ATOM 603 C CA . GLU A 1 83 ? 8.497 25.738 -16.673 1.00 51.81 83 GLU A CA 1
ATOM 604 C C . GLU A 1 83 ? 8.638 26.461 -15.338 1.00 51.81 83 GLU A C 1
ATOM 606 O O . GLU A 1 83 ? 8.830 27.676 -15.280 1.00 51.81 83 GLU A O 1
ATOM 611 N N . THR A 1 84 ? 8.476 25.714 -14.254 1.00 55.44 84 THR A N 1
ATOM 612 C CA . THR A 1 84 ? 8.901 26.183 -12.938 1.00 55.44 84 THR A CA 1
ATOM 613 C C . THR A 1 84 ? 10.382 25.871 -12.752 1.00 55.44 84 THR A C 1
ATOM 615 O O . THR A 1 84 ? 10.956 25.081 -13.498 1.00 55.44 84 THR A O 1
ATOM 618 N N . ILE A 1 85 ? 11.004 26.453 -11.726 1.00 54.88 85 ILE A N 1
ATOM 619 C CA . ILE A 1 85 ? 12.398 26.156 -11.348 1.00 54.88 85 ILE A CA 1
ATOM 620 C C . ILE A 1 85 ? 12.574 24.649 -11.031 1.00 54.88 85 ILE A C 1
ATOM 622 O O . ILE A 1 85 ? 13.670 24.119 -11.153 1.00 54.88 85 ILE A O 1
ATOM 626 N N . ALA A 1 86 ? 11.477 23.951 -10.698 1.00 51.97 86 ALA A N 1
ATOM 627 C CA . ALA A 1 86 ? 11.404 22.508 -10.453 1.00 51.97 86 ALA A CA 1
ATOM 628 C C . ALA A 1 86 ? 11.016 21.667 -11.695 1.00 51.97 86 ALA A C 1
ATOM 630 O O . ALA A 1 86 ? 10.698 20.489 -11.565 1.00 51.97 86 ALA A O 1
ATOM 631 N N . GLY A 1 87 ? 11.008 22.255 -12.897 1.00 60.78 87 GLY A N 1
ATOM 632 C CA . GLY A 1 87 ? 10.663 21.573 -14.148 1.00 60.78 87 GLY A CA 1
ATOM 633 C C . GLY A 1 87 ? 9.192 21.696 -14.567 1.00 60.78 87 GLY A C 1
ATOM 634 O O . GLY A 1 87 ? 8.452 22.587 -14.123 1.00 60.78 87 GLY A O 1
ATOM 635 N N . LYS A 1 88 ? 8.783 20.823 -15.500 1.00 62.12 88 LYS A N 1
ATOM 636 C CA . LYS A 1 88 ? 7.423 20.741 -16.050 1.00 62.12 88 LYS A CA 1
ATOM 637 C C . LYS A 1 88 ? 6.513 20.036 -15.044 1.00 62.12 88 LYS A C 1
ATOM 639 O O . LYS A 1 88 ? 6.689 18.855 -14.770 1.00 62.12 88 LYS A O 1
ATOM 644 N N . VAL A 1 89 ? 5.513 20.748 -14.529 1.00 57.53 89 VAL A N 1
ATOM 645 C CA . VAL A 1 89 ? 4.501 20.164 -13.638 1.00 57.53 89 VAL A CA 1
ATOM 646 C C . VAL A 1 89 ? 3.579 19.268 -14.466 1.00 57.53 89 VAL A C 1
ATOM 648 O O . VAL A 1 89 ? 2.623 19.741 -15.084 1.00 57.53 89 VAL A O 1
ATOM 651 N N . GLU A 1 90 ? 3.879 17.974 -14.527 1.00 68.94 90 GLU A N 1
ATOM 652 C CA . GLU A 1 90 ? 2.974 16.993 -15.118 1.00 68.94 90 GLU A CA 1
ATOM 653 C C . GLU A 1 90 ? 1.940 16.575 -14.074 1.00 68.94 90 GLU A C 1
ATOM 655 O O . GLU A 1 90 ? 2.264 16.065 -13.003 1.00 68.94 90 GLU A O 1
ATOM 660 N N . ARG A 1 91 ? 0.662 16.829 -14.368 1.00 77.44 91 ARG A N 1
ATOM 661 C CA . ARG A 1 91 ? -0.433 16.357 -13.522 1.00 77.44 91 ARG A CA 1
ATOM 662 C C . ARG A 1 91 ? -0.509 14.841 -13.657 1.00 77.44 91 ARG A C 1
ATOM 664 O O . ARG A 1 91 ? -1.044 14.350 -14.646 1.00 77.44 91 ARG A O 1
ATOM 671 N N . LEU A 1 92 ? 0.008 14.119 -12.675 1.00 76.50 92 LEU A N 1
ATOM 672 C CA . LEU A 1 92 ? -0.099 12.669 -12.612 1.00 76.50 92 LEU A CA 1
ATOM 673 C C . LEU A 1 92 ? -1.508 12.257 -12.165 1.00 76.50 92 LEU A C 1
ATOM 675 O O . LEU A 1 92 ? -2.101 12.880 -11.282 1.00 76.50 92 LEU A O 1
ATOM 679 N N . VAL A 1 93 ? -2.055 11.223 -12.798 1.00 81.00 93 VAL A N 1
ATOM 680 C CA . VAL A 1 93 ? -3.354 10.635 -12.458 1.00 81.00 93 VAL A CA 1
ATOM 681 C C . VAL A 1 93 ? -3.127 9.176 -12.062 1.00 81.00 93 VAL A C 1
ATOM 683 O O . VAL A 1 93 ? -2.499 8.442 -12.831 1.00 81.00 93 VAL A O 1
ATOM 686 N N . PRO A 1 94 ? -3.615 8.737 -10.888 1.00 85.06 94 PRO A N 1
ATOM 687 C CA . PRO A 1 94 ? -3.550 7.334 -10.512 1.00 85.06 94 PRO A CA 1
ATOM 688 C C . PRO A 1 94 ? -4.433 6.508 -11.444 1.00 85.06 94 PRO A C 1
ATOM 690 O O . PRO A 1 94 ? -5.607 6.817 -11.650 1.00 85.06 94 PRO A O 1
ATOM 693 N N . ARG A 1 95 ? -3.855 5.449 -12.001 1.00 86.88 95 ARG A N 1
ATOM 694 C CA . ARG A 1 95 ? -4.534 4.454 -12.824 1.00 86.88 95 ARG A CA 1
ATOM 695 C C . ARG A 1 95 ? -4.350 3.085 -12.188 1.00 86.88 95 ARG A C 1
ATOM 697 O O . ARG A 1 95 ? -3.217 2.680 -11.943 1.00 86.88 95 ARG A O 1
ATOM 704 N N . THR A 1 96 ? -5.446 2.383 -11.933 1.00 91.06 96 THR A N 1
ATOM 705 C CA . THR A 1 96 ? -5.417 1.000 -11.444 1.00 91.06 96 THR A CA 1
ATOM 706 C C . THR A 1 96 ? -4.863 0.064 -12.520 1.00 91.06 96 THR A C 1
ATOM 708 O O . THR A 1 96 ? -5.070 0.286 -13.714 1.00 91.06 96 THR A O 1
ATOM 711 N N . ILE A 1 97 ? -4.113 -0.950 -12.096 1.00 91.38 97 ILE A N 1
ATOM 712 C CA . ILE A 1 97 ? -3.614 -2.027 -12.951 1.00 91.38 97 ILE A CA 1
ATOM 713 C C . ILE A 1 97 ? -4.598 -3.191 -12.834 1.00 91.38 97 ILE A C 1
ATOM 715 O O . ILE A 1 97 ? -4.635 -3.859 -11.804 1.00 91.38 97 ILE A O 1
ATOM 719 N N . ASP A 1 98 ? -5.395 -3.426 -13.870 1.00 92.19 98 ASP A N 1
ATOM 720 C CA . ASP A 1 98 ? -6.503 -4.389 -13.804 1.00 92.19 98 ASP A CA 1
ATOM 721 C C . ASP A 1 98 ? -6.106 -5.794 -14.290 1.00 92.19 98 ASP A C 1
ATOM 723 O O . ASP A 1 98 ? -6.788 -6.773 -13.997 1.00 92.19 98 ASP A O 1
ATOM 727 N N . ASP A 1 99 ? -4.985 -5.915 -15.005 1.00 91.44 99 ASP A N 1
ATOM 728 C CA . ASP A 1 99 ? -4.546 -7.160 -15.631 1.00 91.44 99 ASP A CA 1
ATOM 729 C C . ASP A 1 99 ? -3.039 -7.429 -15.458 1.00 91.44 99 ASP A C 1
ATOM 731 O O . ASP A 1 99 ? -2.217 -6.524 -15.288 1.00 91.44 99 ASP A O 1
ATOM 735 N N . VAL A 1 100 ? -2.674 -8.716 -15.498 1.00 88.44 100 VAL A N 1
ATOM 736 C CA . VAL A 1 100 ? -1.288 -9.184 -15.325 1.00 88.44 100 VAL A CA 1
ATOM 737 C C . VAL A 1 100 ? -0.347 -8.680 -16.432 1.00 88.44 100 VAL A C 1
ATOM 739 O O . VAL A 1 100 ? 0.765 -8.276 -16.091 1.00 88.44 100 VAL A O 1
ATOM 742 N N . PRO A 1 101 ? -0.721 -8.665 -17.729 1.00 89.56 101 PRO A N 1
ATOM 743 C CA . PRO A 1 101 ? 0.104 -8.044 -18.768 1.00 89.56 101 PRO A CA 1
ATOM 744 C C . PRO A 1 101 ? 0.471 -6.586 -18.461 1.00 89.56 101 PRO A C 1
ATOM 746 O O . PRO A 1 101 ? 1.656 -6.257 -18.465 1.00 89.56 101 PRO A O 1
ATOM 749 N N . SER A 1 102 ? -0.500 -5.751 -18.081 1.00 87.81 102 SER A N 1
ATOM 750 C CA . SER A 1 102 ? -0.258 -4.361 -17.673 1.00 87.81 102 SER A CA 1
ATOM 751 C C . SER A 1 102 ? 0.693 -4.258 -16.475 1.00 87.81 102 SER A C 1
ATOM 753 O O . SER A 1 102 ? 1.554 -3.378 -16.442 1.00 87.81 102 SER A O 1
ATOM 755 N N . LEU A 1 103 ? 0.590 -5.167 -15.497 1.00 87.00 103 LEU A N 1
ATOM 756 C CA . LEU A 1 103 ? 1.544 -5.237 -14.386 1.00 87.00 103 LEU A CA 1
ATOM 757 C C . LEU A 1 103 ? 2.960 -5.549 -14.887 1.00 87.00 103 LEU A C 1
ATOM 759 O O . LEU A 1 103 ? 3.923 -4.908 -14.470 1.00 87.00 103 LEU A O 1
ATOM 763 N N . LEU A 1 104 ? 3.100 -6.524 -15.785 1.00 86.44 104 LEU A N 1
ATOM 764 C CA . LEU A 1 104 ? 4.399 -6.906 -16.336 1.00 86.44 104 LEU A CA 1
ATOM 765 C C . LEU A 1 104 ? 5.028 -5.780 -17.157 1.00 86.44 104 LEU A C 1
ATOM 767 O O . LEU A 1 104 ? 6.241 -5.606 -17.070 1.00 86.44 104 LEU A O 1
ATOM 771 N N . ASP A 1 105 ? 4.235 -5.007 -17.895 1.00 84.31 105 ASP A N 1
ATOM 772 C CA . ASP A 1 105 ? 4.712 -3.844 -18.648 1.00 84.31 105 ASP A CA 1
ATOM 773 C C . ASP A 1 105 ? 5.219 -2.729 -17.723 1.00 84.31 105 ASP A C 1
ATOM 775 O O . ASP A 1 105 ? 6.199 -2.057 -18.042 1.00 84.31 105 ASP A O 1
ATOM 779 N N . VAL A 1 106 ? 4.597 -2.557 -16.551 1.00 82.94 106 VAL A N 1
ATOM 780 C CA . VAL A 1 106 ? 5.047 -1.593 -15.532 1.00 82.94 106 VAL A CA 1
ATOM 781 C C . VAL A 1 106 ? 6.339 -2.051 -14.853 1.00 82.94 106 VAL A C 1
ATOM 783 O O . VAL A 1 106 ? 7.216 -1.231 -14.577 1.00 82.94 106 VAL A O 1
ATOM 786 N N . VAL A 1 107 ? 6.465 -3.348 -14.563 1.00 83.56 107 VAL A N 1
ATOM 787 C CA . VAL A 1 107 ? 7.616 -3.886 -13.821 1.00 83.56 107 VAL A CA 1
ATOM 788 C C . VAL A 1 107 ? 8.818 -4.139 -14.738 1.00 83.56 107 VAL A C 1
ATOM 790 O O . VAL A 1 107 ? 9.959 -4.025 -14.296 1.00 83.56 107 VAL A O 1
ATOM 793 N N . ARG A 1 108 ? 8.614 -4.473 -16.019 1.00 82.31 108 ARG A N 1
ATOM 794 C CA . ARG A 1 108 ? 9.725 -4.772 -16.930 1.00 82.31 108 ARG A CA 1
ATOM 795 C C . ARG A 1 108 ? 10.424 -3.491 -17.395 1.00 82.31 108 ARG A C 1
ATOM 797 O O . ARG A 1 108 ? 9.791 -2.619 -17.986 1.00 82.31 108 ARG A O 1
ATOM 804 N N . PRO A 1 109 ? 11.752 -3.380 -17.224 1.00 67.56 109 PRO A N 1
ATOM 805 C CA . PRO A 1 109 ? 12.485 -2.229 -17.725 1.00 67.56 109 PRO A CA 1
ATOM 806 C C . PRO A 1 109 ? 12.472 -2.195 -19.269 1.00 67.56 109 PRO A C 1
ATOM 808 O O . PRO A 1 109 ? 12.721 -3.222 -19.909 1.00 67.56 109 PRO A O 1
ATOM 811 N N . PRO A 1 110 ? 12.286 -1.015 -19.896 1.00 61.97 110 PRO A N 1
ATOM 812 C CA . PRO A 1 110 ? 12.197 -0.874 -21.357 1.00 61.97 110 PRO A CA 1
ATOM 813 C C . PRO A 1 110 ? 13.481 -1.307 -22.087 1.00 61.97 110 PRO A C 1
ATOM 815 O O . PRO A 1 110 ? 13.451 -1.718 -23.246 1.00 61.97 110 PRO A O 1
ATOM 818 N N . SER A 1 111 ? 14.623 -1.284 -21.394 1.00 57.31 111 SER A N 1
ATOM 819 C CA . SER A 1 111 ? 15.941 -1.653 -21.925 1.00 57.31 111 SER A CA 1
ATOM 820 C C . SER A 1 111 ? 16.123 -3.154 -22.204 1.00 57.31 111 SER A C 1
ATOM 822 O O . SER A 1 111 ? 17.124 -3.535 -22.811 1.00 57.31 111 SER A O 1
ATOM 824 N N . ALA A 1 112 ? 15.192 -4.015 -21.774 1.00 55.97 112 ALA A N 1
ATOM 825 C CA . ALA A 1 112 ? 15.243 -5.455 -22.039 1.00 55.97 112 ALA A CA 1
ATOM 826 C C . ALA A 1 112 ? 14.798 -5.830 -23.467 1.00 55.97 112 ALA A C 1
ATOM 828 O O . ALA A 1 112 ? 15.095 -6.928 -23.925 1.00 55.97 112 ALA A O 1
ATOM 829 N N . ALA A 1 113 ? 14.147 -4.919 -24.201 1.00 55.84 113 ALA A N 1
ATOM 830 C CA . ALA A 1 113 ? 13.602 -5.200 -25.533 1.00 55.84 113 ALA A CA 1
ATOM 831 C C . ALA A 1 113 ? 14.664 -5.340 -26.650 1.00 55.84 113 ALA A C 1
ATOM 833 O O . ALA A 1 113 ? 14.337 -5.782 -27.747 1.00 55.84 113 ALA A O 1
ATOM 834 N N . GLY A 1 114 ? 15.927 -4.960 -26.400 1.00 57.25 114 GLY A N 1
ATOM 835 C CA . GLY A 1 114 ? 16.973 -4.871 -27.435 1.00 57.25 114 GLY A CA 1
ATOM 836 C C . GLY A 1 114 ? 18.133 -5.872 -27.344 1.00 57.25 114 GLY A C 1
ATOM 837 O O . GLY A 1 114 ? 18.985 -5.877 -28.230 1.00 57.25 114 GLY A O 1
ATOM 838 N N . ARG A 1 115 ? 18.224 -6.706 -26.297 1.00 54.66 115 ARG A N 1
ATOM 839 C CA . ARG A 1 115 ? 19.269 -7.744 -26.175 1.00 54.66 115 ARG A CA 1
ATOM 840 C C . ARG A 1 115 ? 18.630 -9.113 -26.371 1.00 54.66 115 ARG A C 1
ATOM 842 O O . ARG A 1 115 ? 17.741 -9.473 -25.616 1.00 54.66 115 ARG A O 1
ATOM 849 N N . GLY A 1 116 ? 19.074 -9.824 -27.407 1.00 57.41 116 GLY A N 1
ATOM 850 C CA . GLY A 1 116 ? 18.451 -11.045 -27.917 1.00 57.41 116 GLY A CA 1
ATOM 851 C C . GLY A 1 116 ? 18.041 -12.074 -26.860 1.00 57.41 116 GLY A C 1
ATOM 852 O O . GLY A 1 116 ? 18.795 -12.345 -25.932 1.00 57.41 116 GLY A O 1
ATOM 853 N N . ASP A 1 117 ? 16.839 -12.616 -27.069 1.00 55.84 117 ASP A N 1
ATOM 854 C CA . ASP A 1 117 ? 16.260 -13.908 -26.647 1.00 55.84 117 ASP A CA 1
ATOM 855 C C . ASP A 1 117 ? 16.351 -14.353 -25.171 1.00 55.84 117 ASP A C 1
ATOM 857 O O . ASP A 1 117 ? 15.823 -15.392 -24.785 1.00 55.84 117 ASP A O 1
ATOM 861 N N . GLY A 1 118 ? 16.966 -13.559 -24.296 1.00 65.19 118 GLY A N 1
ATOM 862 C CA . GLY A 1 118 ? 16.989 -13.804 -22.860 1.00 65.19 118 GLY A CA 1
ATOM 863 C C . GLY A 1 118 ? 15.823 -13.106 -22.173 1.00 65.19 118 GLY A C 1
ATOM 864 O O . GLY A 1 118 ? 15.893 -11.906 -21.916 1.00 65.19 118 GLY A O 1
ATOM 865 N N . VAL A 1 119 ? 14.769 -13.845 -21.822 1.00 71.88 119 VAL A N 1
ATOM 866 C CA . VAL A 1 119 ? 13.713 -13.337 -20.932 1.00 71.88 119 VAL A CA 1
ATOM 867 C C . VAL A 1 119 ? 14.340 -13.030 -19.569 1.00 71.88 119 VAL A C 1
ATOM 869 O O . VAL A 1 119 ? 14.590 -13.933 -18.773 1.00 71.88 119 VAL A O 1
ATOM 872 N N . VAL A 1 120 ? 14.619 -11.754 -19.288 1.00 72.06 120 VAL A N 1
ATOM 873 C CA . VAL A 1 120 ? 15.057 -11.331 -17.952 1.00 72.06 120 VAL A CA 1
ATOM 874 C C 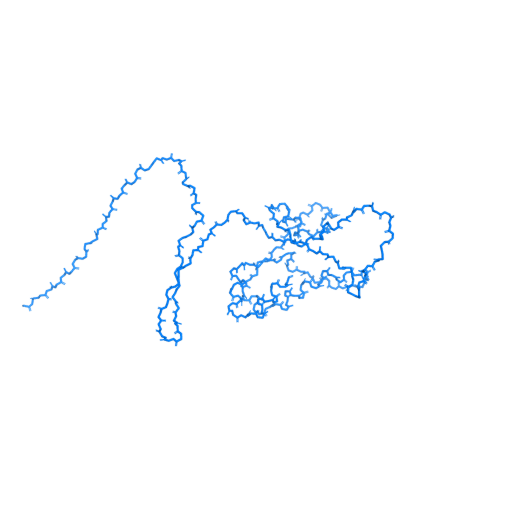. VAL A 1 120 ? 13.837 -11.378 -17.025 1.00 72.06 120 VAL A C 1
ATOM 876 O O . VAL A 1 120 ? 12.835 -10.716 -17.315 1.00 72.06 120 VAL A O 1
ATOM 879 N N . PRO A 1 121 ? 13.870 -12.165 -15.934 1.00 77.81 121 PRO A N 1
ATOM 880 C CA . PRO A 1 121 ? 12.756 -12.222 -15.002 1.00 77.81 121 PRO A CA 1
ATOM 881 C C . PRO A 1 121 ? 12.616 -10.880 -14.281 1.00 77.81 121 PRO A C 1
ATOM 883 O O . PRO A 1 121 ? 13.590 -10.353 -13.746 1.00 77.81 121 PRO A O 1
ATOM 886 N N . ALA A 1 122 ? 11.391 -10.359 -14.255 1.00 82.06 122 ALA A N 1
ATOM 887 C CA . ALA A 1 122 ? 11.025 -9.217 -13.429 1.00 82.06 122 ALA A CA 1
ATOM 888 C C . ALA A 1 122 ? 11.187 -9.581 -11.945 1.00 82.06 122 ALA A C 1
ATOM 890 O O . ALA A 1 122 ? 10.734 -10.643 -11.508 1.00 82.06 122 ALA A O 1
ATOM 891 N N . ARG A 1 123 ? 11.835 -8.713 -11.168 1.00 83.88 123 ARG A N 1
ATOM 892 C CA . ARG A 1 123 ? 12.090 -8.916 -9.739 1.00 83.88 123 ARG A CA 1
ATOM 893 C C . ARG A 1 123 ? 11.187 -7.997 -8.934 1.00 83.88 123 ARG A C 1
ATOM 895 O O . ARG A 1 123 ? 11.298 -6.779 -9.012 1.00 83.88 123 ARG A O 1
ATOM 902 N N . LEU A 1 124 ? 10.321 -8.589 -8.125 1.00 87.12 124 LEU A N 1
ATOM 903 C CA . LEU A 1 124 ? 9.413 -7.874 -7.239 1.00 87.12 124 LEU A CA 1
ATOM 904 C C . LEU A 1 124 ? 9.822 -8.141 -5.790 1.00 87.12 124 LEU A C 1
ATOM 906 O O . LEU A 1 124 ? 10.034 -9.296 -5.418 1.00 87.12 124 LEU A O 1
ATOM 910 N N . ALA A 1 125 ? 9.944 -7.094 -4.979 1.00 90.25 125 ALA A N 1
ATOM 911 C CA . ALA A 1 125 ? 10.205 -7.232 -3.550 1.00 90.25 125 ALA A CA 1
ATOM 912 C C . ALA A 1 125 ? 8.953 -6.877 -2.748 1.00 90.25 125 ALA A C 1
ATOM 914 O O . ALA A 1 125 ? 8.395 -5.791 -2.895 1.00 90.25 125 ALA A O 1
ATOM 915 N N . VAL A 1 126 ? 8.531 -7.801 -1.886 1.00 93.38 126 VAL A N 1
ATOM 916 C CA . VAL A 1 126 ? 7.444 -7.576 -0.932 1.00 93.38 126 VAL A CA 1
ATOM 917 C C . VAL A 1 126 ? 8.052 -7.099 0.378 1.00 93.38 126 VAL A C 1
ATOM 919 O O . VAL A 1 126 ? 8.920 -7.764 0.944 1.00 93.38 126 VAL A O 1
ATOM 922 N N . VAL A 1 127 ? 7.621 -5.931 0.835 1.00 95.19 127 VAL A N 1
ATOM 923 C CA . VAL A 1 127 ? 8.213 -5.251 1.986 1.00 95.19 127 VAL A CA 1
ATOM 924 C C . VAL A 1 127 ? 7.455 -5.616 3.263 1.00 95.19 127 VAL A C 1
ATOM 926 O O . VAL A 1 127 ? 6.235 -5.489 3.326 1.00 95.19 127 VAL A O 1
ATOM 929 N N . ASP A 1 128 ? 8.181 -6.052 4.293 1.00 97.38 128 ASP A N 1
ATOM 930 C CA . ASP A 1 128 ? 7.636 -6.291 5.635 1.00 97.38 128 ASP A CA 1
ATOM 931 C C . ASP A 1 128 ? 7.568 -4.994 6.467 1.00 97.38 128 ASP A C 1
ATOM 933 O O . ASP A 1 128 ? 8.321 -4.044 6.235 1.00 97.38 128 ASP A O 1
ATOM 937 N N . ALA A 1 129 ? 6.718 -4.970 7.497 1.00 97.50 129 ALA A N 1
ATOM 938 C CA . ALA A 1 129 ? 6.591 -3.854 8.429 1.00 97.50 129 ALA A CA 1
ATOM 939 C C . ALA A 1 129 ? 7.929 -3.497 9.093 1.00 97.50 129 ALA A C 1
ATOM 941 O O . ALA A 1 129 ? 8.239 -2.318 9.246 1.00 97.50 129 ALA A O 1
ATOM 942 N N . ASN A 1 130 ? 8.760 -4.484 9.449 1.00 97.75 130 ASN A N 1
ATOM 943 C CA . ASN A 1 130 ? 10.056 -4.208 10.077 1.00 97.75 130 ASN A CA 1
ATOM 944 C C . ASN A 1 130 ? 11.022 -3.490 9.123 1.00 97.75 130 ASN A C 1
ATOM 946 O O . ASN A 1 130 ? 11.767 -2.608 9.549 1.00 97.75 130 ASN A O 1
ATOM 950 N N . VAL A 1 131 ? 10.969 -3.799 7.824 1.00 96.94 131 VAL A N 1
ATOM 951 C CA . VAL A 1 131 ? 11.765 -3.089 6.811 1.00 96.94 131 VAL A CA 1
ATOM 952 C C . VAL A 1 131 ? 11.298 -1.635 6.704 1.00 96.94 131 VAL A C 1
ATOM 954 O O . VAL A 1 131 ? 12.134 -0.733 6.711 1.00 96.94 131 VAL A O 1
ATOM 957 N N . LEU A 1 132 ? 9.980 -1.393 6.724 1.00 96.06 132 LEU A N 1
ATOM 958 C CA . LEU A 1 132 ? 9.409 -0.037 6.757 1.00 96.06 132 LEU A CA 1
ATOM 959 C C . LEU A 1 132 ? 9.723 0.743 8.043 1.00 96.06 132 LEU A C 1
ATOM 961 O O . LEU A 1 132 ? 9.577 1.958 8.078 1.00 96.06 132 LEU A O 1
ATOM 965 N N . LEU 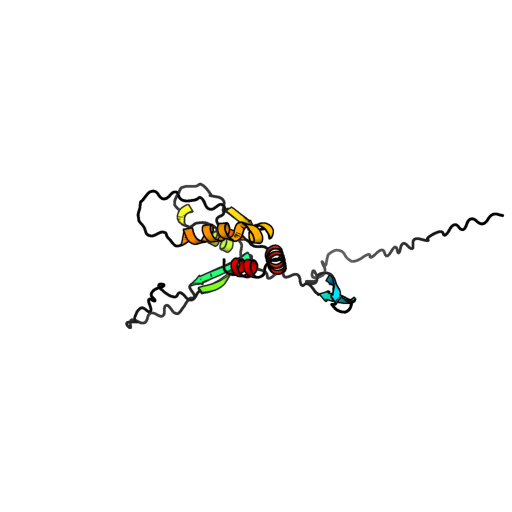A 1 133 ? 10.097 0.080 9.134 1.00 96.94 133 LEU A N 1
ATOM 966 C CA . LEU A 1 133 ? 10.398 0.759 10.398 1.00 96.94 133 LEU A CA 1
ATOM 967 C C . LEU A 1 133 ? 11.886 1.054 10.564 1.00 96.94 133 LEU A C 1
ATOM 969 O O . LEU A 1 133 ? 12.238 2.033 11.220 1.00 96.94 133 LEU A O 1
ATOM 973 N N . HIS A 1 134 ? 12.749 0.220 9.984 1.00 97.50 134 HIS A N 1
ATOM 974 C CA . HIS A 1 134 ? 14.188 0.254 10.247 1.00 97.50 134 HIS A CA 1
ATOM 975 C C . HIS A 1 134 ? 15.040 0.615 9.027 1.00 97.50 134 HIS A C 1
ATOM 977 O O . HIS A 1 134 ? 16.180 1.042 9.198 1.00 97.50 134 HIS A O 1
ATOM 983 N N . HIS A 1 135 ? 14.514 0.465 7.809 1.00 95.75 135 HIS A N 1
ATOM 984 C CA . HIS A 1 135 ? 15.293 0.584 6.572 1.00 95.75 135 HIS A CA 1
ATOM 985 C C . HIS A 1 135 ? 14.625 1.474 5.513 1.00 95.75 135 HIS A C 1
ATOM 987 O O . HIS A 1 135 ? 14.898 1.326 4.325 1.00 95.75 135 HIS A O 1
ATOM 993 N N . MET A 1 136 ? 13.786 2.430 5.930 1.00 93.31 136 MET A N 1
ATOM 994 C CA . MET A 1 136 ? 13.135 3.377 5.010 1.00 93.31 136 MET A CA 1
ATOM 995 C C . MET A 1 136 ? 14.121 4.183 4.179 1.00 93.31 136 MET A C 1
ATOM 997 O O . MET A 1 136 ? 13.903 4.349 2.986 1.00 93.31 136 MET A O 1
ATOM 1001 N N . ASP A 1 137 ? 15.226 4.617 4.779 1.00 91.12 137 ASP A N 1
ATOM 1002 C CA . ASP A 1 137 ? 16.233 5.415 4.079 1.00 91.12 137 ASP A CA 1
ATOM 1003 C C . ASP A 1 137 ? 16.859 4.628 2.909 1.00 91.12 137 ASP A C 1
ATOM 1005 O O . ASP A 1 137 ? 17.203 5.199 1.879 1.00 91.12 137 ASP A O 1
ATOM 1009 N N . VAL A 1 138 ? 16.947 3.294 3.025 1.00 89.69 138 VAL A N 1
ATOM 1010 C CA . VAL A 1 138 ? 17.413 2.420 1.936 1.00 89.69 138 VAL A CA 1
ATOM 1011 C C . VAL A 1 138 ? 16.377 2.355 0.813 1.00 89.69 138 VAL A C 1
ATOM 1013 O O . VAL A 1 138 ? 16.747 2.372 -0.358 1.00 89.69 138 VAL A O 1
ATOM 1016 N N . LEU A 1 139 ? 15.086 2.286 1.153 1.00 88.75 139 LEU A N 1
ATOM 1017 C CA . LEU A 1 139 ? 14.007 2.268 0.161 1.00 88.75 139 LEU A CA 1
ATOM 1018 C C . LEU A 1 139 ? 13.904 3.604 -0.588 1.00 88.75 139 LEU A C 1
ATOM 1020 O O . LEU A 1 139 ? 13.702 3.600 -1.798 1.00 88.75 139 LEU A O 1
ATOM 1024 N N . GLU A 1 140 ? 14.096 4.726 0.108 1.00 87.31 140 GLU A N 1
ATOM 1025 C CA . GLU A 1 140 ? 14.148 6.062 -0.498 1.00 87.31 140 GLU A CA 1
ATOM 1026 C C . GLU A 1 140 ? 15.373 6.220 -1.407 1.00 87.31 140 GLU A C 1
ATOM 1028 O O . GLU A 1 140 ? 15.239 6.654 -2.548 1.00 87.31 140 GLU A O 1
ATOM 1033 N N . TYR A 1 141 ? 16.548 5.762 -0.964 1.00 84.19 141 TYR A N 1
ATOM 1034 C CA . TYR A 1 141 ? 17.757 5.778 -1.790 1.00 84.19 141 TYR A CA 1
ATOM 1035 C C . TYR A 1 141 ? 17.586 4.999 -3.105 1.00 84.19 141 TYR A C 1
ATOM 1037 O O . TYR A 1 141 ? 18.011 5.456 -4.164 1.00 84.19 141 TYR A O 1
ATOM 1045 N N . LEU A 1 142 ? 16.919 3.839 -3.062 1.00 78.69 142 LEU A N 1
ATOM 1046 C CA . LEU A 1 142 ? 16.628 3.045 -4.261 1.00 78.69 142 LEU A CA 1
ATOM 1047 C C . LEU A 1 142 ? 15.662 3.742 -5.236 1.00 78.69 142 LEU A C 1
ATOM 1049 O O . LEU A 1 142 ? 15.660 3.402 -6.420 1.00 78.69 142 LEU A O 1
ATOM 1053 N N . ARG A 1 143 ? 14.841 4.688 -4.763 1.00 76.62 143 ARG A N 1
ATOM 1054 C CA . ARG A 1 143 ? 13.913 5.465 -5.597 1.00 76.62 143 ARG A CA 1
ATOM 1055 C C . ARG A 1 143 ? 14.636 6.577 -6.359 1.00 76.62 143 ARG A C 1
ATOM 1057 O O . ARG A 1 143 ? 14.406 6.726 -7.559 1.00 76.62 143 ARG A O 1
ATOM 1064 N N . ASP A 1 144 ? 15.526 7.305 -5.687 1.00 69.06 144 ASP A N 1
ATOM 1065 C CA . ASP A 1 144 ? 16.190 8.497 -6.235 1.00 69.06 144 ASP A CA 1
ATOM 1066 C C . ASP A 1 144 ? 17.119 8.196 -7.429 1.00 69.06 144 ASP A C 1
ATOM 1068 O O . ASP A 1 144 ? 17.344 9.059 -8.280 1.00 69.06 144 ASP A O 1
ATOM 1072 N N . GLU A 1 145 ? 17.624 6.963 -7.570 1.00 63.44 145 GLU A N 1
ATOM 1073 C CA . GLU A 1 145 ? 18.506 6.598 -8.693 1.00 63.44 145 GLU A CA 1
ATOM 1074 C C . GLU A 1 145 ? 17.821 6.640 -10.074 1.00 63.44 145 GLU A C 1
ATOM 1076 O O . GLU A 1 145 ? 18.508 6.669 -11.100 1.00 63.44 145 GLU A O 1
ATOM 1081 N N . LYS A 1 146 ? 16.482 6.652 -10.138 1.00 59.78 146 LYS A N 1
ATOM 1082 C CA . LYS A 1 146 ? 15.744 6.567 -11.410 1.00 59.78 146 LYS A CA 1
ATOM 1083 C C . LYS A 1 146 ? 15.617 7.909 -12.145 1.00 59.78 146 LYS A C 1
ATOM 1085 O O . LYS A 1 146 ? 15.496 7.896 -13.370 1.00 59.78 146 LYS A O 1
ATOM 1090 N N . ASP A 1 147 ? 15.736 9.039 -11.443 1.00 55.91 147 ASP A N 1
ATOM 1091 C CA . ASP A 1 147 ? 15.469 10.379 -11.999 1.00 55.91 147 ASP A CA 1
ATOM 1092 C C . ASP A 1 147 ? 16.737 11.188 -12.365 1.00 55.91 147 ASP A C 1
ATOM 1094 O O . ASP A 1 147 ? 16.645 12.253 -12.972 1.00 55.91 147 ASP A O 1
ATOM 1098 N N . GLY A 1 148 ? 17.943 10.684 -12.068 1.00 52.28 148 GLY A N 1
ATOM 1099 C CA . GLY A 1 148 ? 19.212 11.423 -12.231 1.00 52.28 148 GLY A CA 1
ATOM 1100 C C . GLY A 1 148 ? 20.017 11.177 -13.522 1.00 52.28 148 GLY A C 1
ATOM 1101 O O . GLY A 1 148 ? 21.183 11.563 -13.602 1.00 52.28 148 GLY A O 1
ATOM 1102 N N . GLY A 1 149 ? 19.457 10.498 -14.526 1.00 52.12 149 GLY A N 1
ATOM 1103 C CA . GLY A 1 149 ? 20.191 9.945 -15.677 1.00 52.12 149 GLY A CA 1
ATOM 1104 C C . GLY A 1 149 ? 20.563 10.913 -16.809 1.00 52.12 149 GLY A C 1
ATOM 1105 O O . GLY A 1 149 ? 20.405 10.554 -17.975 1.00 52.12 149 GLY A O 1
ATOM 1106 N N . ASP A 1 150 ? 21.074 12.107 -16.511 1.00 47.88 150 ASP A N 1
ATOM 1107 C CA . ASP A 1 150 ? 21.534 13.062 -17.528 1.00 47.88 150 ASP A CA 1
ATOM 1108 C C . ASP A 1 150 ? 22.915 12.651 -18.082 1.00 47.88 150 ASP A C 1
ATOM 1110 O O . ASP A 1 150 ? 23.959 13.094 -17.611 1.00 47.88 150 ASP A O 1
ATOM 1114 N N . GLY A 1 151 ? 22.915 11.731 -19.057 1.00 50.62 151 GLY A N 1
ATOM 1115 C CA . GLY A 1 151 ? 23.825 11.608 -20.216 1.00 50.62 151 GLY A CA 1
ATOM 1116 C C . GLY A 1 151 ? 25.358 11.701 -20.086 1.00 50.62 151 GLY A C 1
ATOM 1117 O O . GLY A 1 151 ? 26.044 11.551 -21.098 1.00 50.62 151 GLY A O 1
ATOM 1118 N N . ARG A 1 152 ? 25.956 11.939 -18.917 1.00 49.91 152 ARG A N 1
ATOM 1119 C CA . ARG A 1 152 ? 27.410 12.059 -18.770 1.00 49.91 152 ARG A CA 1
ATOM 1120 C C . ARG A 1 152 ? 28.006 10.694 -18.470 1.00 49.91 152 ARG A C 1
ATOM 1122 O O . ARG A 1 152 ? 27.929 10.186 -17.358 1.00 49.91 152 ARG A O 1
ATOM 1129 N N . ALA A 1 153 ? 28.620 10.127 -19.504 1.00 49.75 153 ALA A N 1
ATOM 1130 C CA . ALA A 1 153 ? 29.375 8.880 -19.529 1.00 49.75 153 ALA A CA 1
ATOM 1131 C C . ALA A 1 153 ? 30.652 8.910 -18.652 1.00 49.75 153 ALA A C 1
ATOM 1133 O O . ALA A 1 153 ? 31.755 8.664 -19.131 1.00 49.75 153 ALA A O 1
ATOM 1134 N N . GLY A 1 154 ? 30.518 9.226 -17.364 1.00 45.41 154 GLY A N 1
ATOM 1135 C CA . GLY A 1 154 ? 31.498 8.887 -16.335 1.00 45.41 154 GLY A CA 1
ATOM 1136 C C . GLY A 1 154 ? 31.045 7.598 -15.657 1.00 45.41 154 GLY A C 1
ATOM 1137 O O . GLY A 1 154 ? 29.858 7.456 -15.387 1.00 45.41 154 GLY A O 1
ATOM 1138 N N . GLY A 1 155 ? 31.954 6.645 -15.440 1.00 48.50 155 GLY A N 1
ATOM 1139 C CA . GLY A 1 155 ? 31.675 5.298 -14.925 1.00 48.50 155 GLY A CA 1
ATOM 1140 C C . GLY A 1 155 ? 31.069 5.266 -13.518 1.00 48.50 155 GLY A C 1
ATOM 1141 O O . GLY A 1 155 ? 31.734 4.877 -12.565 1.00 48.50 155 GLY A O 1
ATOM 1142 N N . SER A 1 156 ? 29.804 5.666 -13.399 1.00 48.66 156 SER A N 1
ATOM 1143 C CA . SER A 1 156 ? 28.992 5.511 -12.203 1.00 48.66 156 SER A CA 1
ATOM 1144 C C . SER A 1 156 ? 28.731 4.023 -11.997 1.00 48.66 156 SER A C 1
ATOM 1146 O O . SER A 1 156 ? 28.215 3.334 -12.886 1.00 48.66 156 SER A O 1
ATOM 1148 N N . VAL A 1 157 ? 29.142 3.522 -10.835 1.00 54.06 157 VAL A N 1
ATOM 1149 C CA . VAL A 1 157 ? 28.769 2.204 -10.331 1.00 54.06 157 VAL A CA 1
ATOM 1150 C C . VAL A 1 157 ? 27.246 2.195 -10.260 1.00 54.06 157 VAL A C 1
ATOM 1152 O O . VAL A 1 157 ? 26.667 2.727 -9.324 1.00 54.06 157 VAL A O 1
ATOM 1155 N N . ARG A 1 158 ? 26.588 1.639 -11.283 1.00 56.03 158 ARG A N 1
ATOM 1156 C CA . ARG A 1 158 ? 25.141 1.426 -11.254 1.00 56.03 158 ARG A CA 1
ATOM 1157 C C . ARG A 1 158 ? 24.871 0.473 -10.103 1.00 56.03 158 ARG A C 1
ATOM 1159 O O . ARG A 1 158 ? 25.185 -0.718 -10.220 1.00 56.03 158 ARG A O 1
ATOM 1166 N N . HIS A 1 159 ? 24.342 0.983 -8.996 1.00 56.44 159 HIS A N 1
ATOM 1167 C CA . HIS A 1 159 ? 23.860 0.112 -7.947 1.00 56.44 159 HIS A CA 1
ATOM 1168 C C . HIS A 1 159 ? 22.750 -0.732 -8.569 1.00 56.44 159 HIS A C 1
ATOM 1170 O O . HIS A 1 159 ? 21.824 -0.244 -9.214 1.00 56.44 159 HIS A O 1
ATOM 1176 N N . ARG A 1 160 ? 22.915 -2.054 -8.507 1.00 59.69 160 ARG A N 1
ATOM 1177 C CA . ARG A 1 160 ? 21.857 -2.950 -8.959 1.00 59.69 160 ARG A CA 1
ATOM 1178 C C . ARG A 1 160 ? 20.745 -2.820 -7.936 1.00 59.69 160 ARG A C 1
ATOM 1180 O O . ARG A 1 160 ? 20.902 -3.316 -6.820 1.00 59.69 160 ARG A O 1
ATOM 1187 N N . SER A 1 161 ? 19.655 -2.159 -8.316 1.00 68.44 161 SER A N 1
ATOM 1188 C CA . SER A 1 161 ? 18.430 -2.196 -7.533 1.00 68.44 161 SER A CA 1
ATOM 1189 C C . SER A 1 161 ? 18.092 -3.660 -7.227 1.00 68.44 161 SER A C 1
ATOM 1191 O O . SER A 1 161 ? 18.236 -4.560 -8.063 1.00 68.44 161 SER A O 1
ATOM 1193 N N . VAL A 1 162 ? 17.729 -3.930 -5.974 1.00 72.12 162 VAL A N 1
ATOM 1194 C CA . VAL A 1 162 ? 17.455 -5.300 -5.507 1.00 72.12 162 VAL A CA 1
ATOM 1195 C C . VAL A 1 162 ? 16.202 -5.863 -6.192 1.00 72.12 162 VAL A C 1
ATOM 1197 O O . VAL A 1 162 ? 16.107 -7.073 -6.411 1.00 72.12 162 VAL A O 1
ATOM 1200 N N . ALA A 1 163 ? 15.286 -4.974 -6.583 1.00 79.19 163 ALA A N 1
ATOM 1201 C CA . ALA A 1 163 ? 14.055 -5.266 -7.297 1.00 79.19 163 ALA A CA 1
ATOM 1202 C C . ALA A 1 163 ? 13.754 -4.183 -8.347 1.00 79.19 163 ALA A C 1
ATOM 1204 O O . ALA A 1 163 ? 14.249 -3.058 -8.254 1.00 79.19 163 ALA A O 1
ATOM 1205 N N . ASP A 1 164 ? 12.926 -4.544 -9.324 1.00 79.06 164 ASP A N 1
ATOM 1206 C CA . ASP A 1 164 ? 12.367 -3.639 -10.330 1.00 79.06 164 ASP A CA 1
ATOM 1207 C C . ASP A 1 164 ? 11.135 -2.895 -9.788 1.00 79.06 164 ASP A C 1
ATOM 1209 O O . ASP A 1 164 ? 10.848 -1.771 -10.200 1.00 79.06 164 ASP A O 1
ATOM 1213 N N . ALA A 1 165 ? 10.425 -3.512 -8.836 1.00 83.88 165 ALA A N 1
ATOM 1214 C CA . ALA A 1 165 ? 9.271 -2.936 -8.157 1.00 83.88 165 ALA A CA 1
ATOM 1215 C C . ALA A 1 165 ? 9.195 -3.358 -6.682 1.00 83.88 165 ALA A C 1
ATOM 1217 O O . ALA A 1 165 ? 9.576 -4.474 -6.308 1.00 83.88 165 ALA A O 1
ATOM 1218 N N . LEU A 1 166 ? 8.660 -2.459 -5.855 1.00 88.44 166 LEU A N 1
ATOM 1219 C CA . LEU A 1 166 ? 8.355 -2.693 -4.446 1.00 88.44 166 LEU A CA 1
ATOM 1220 C C . LEU A 1 166 ? 6.843 -2.853 -4.270 1.00 88.44 166 LEU A C 1
ATOM 1222 O O . LEU A 1 166 ? 6.067 -2.063 -4.801 1.00 88.44 166 LEU A O 1
ATOM 1226 N N . VAL A 1 167 ? 6.429 -3.852 -3.494 1.00 91.69 167 VAL A N 1
ATOM 1227 C CA . VAL A 1 167 ? 5.035 -4.056 -3.088 1.00 91.69 167 VAL A CA 1
ATOM 1228 C C . VAL A 1 167 ? 4.952 -3.992 -1.577 1.00 91.69 167 VAL A C 1
ATOM 1230 O O . VAL A 1 167 ? 5.630 -4.739 -0.873 1.00 91.69 167 VAL A O 1
ATOM 1233 N N . ILE A 1 168 ? 4.094 -3.106 -1.080 1.00 94.44 168 ILE A N 1
ATOM 1234 C CA . ILE A 1 168 ? 3.847 -2.934 0.347 1.00 94.44 168 ILE A CA 1
ATOM 1235 C C . ILE A 1 168 ? 2.465 -3.519 0.661 1.00 94.44 168 ILE A C 1
ATOM 1237 O O . ILE A 1 168 ? 1.454 -2.946 0.251 1.00 94.44 168 ILE A O 1
ATOM 1241 N N . PRO A 1 169 ? 2.381 -4.652 1.379 1.00 95.69 169 PRO A N 1
ATOM 1242 C CA . PRO A 1 169 ? 1.103 -5.199 1.808 1.00 95.69 169 PRO A CA 1
ATOM 1243 C C . PRO A 1 169 ? 0.356 -4.225 2.725 1.00 95.69 169 PRO A C 1
ATOM 1245 O O . PRO A 1 169 ? 0.959 -3.597 3.599 1.00 95.69 169 PRO A O 1
ATOM 1248 N N . GLN A 1 170 ? -0.976 -4.167 2.606 1.00 93.94 170 GLN A N 1
ATOM 1249 C CA . GLN A 1 170 ? -1.814 -3.344 3.489 1.00 93.94 170 GLN A CA 1
ATOM 1250 C C . GLN A 1 170 ? -1.568 -3.663 4.971 1.00 93.94 170 GLN A C 1
ATOM 1252 O O . GLN A 1 170 ? -1.503 -2.757 5.797 1.00 93.94 170 GLN A O 1
ATOM 1257 N N . THR A 1 171 ? -1.381 -4.941 5.312 1.00 96.38 171 THR A N 1
ATOM 1258 C CA . THR A 1 171 ? -1.100 -5.382 6.685 1.00 96.38 171 THR A CA 1
ATOM 1259 C C . THR A 1 171 ? 0.210 -4.808 7.223 1.00 96.38 171 THR A C 1
ATOM 1261 O O . THR A 1 171 ? 0.237 -4.322 8.352 1.00 96.38 171 THR A O 1
ATOM 1264 N N . ALA A 1 172 ? 1.271 -4.800 6.410 1.00 97.50 172 ALA A N 1
ATOM 1265 C CA . ALA A 1 172 ? 2.562 -4.224 6.779 1.00 97.50 172 ALA A CA 1
ATOM 1266 C C . ALA A 1 172 ? 2.460 -2.703 6.973 1.00 97.50 172 ALA A C 1
ATOM 1268 O O . ALA A 1 172 ? 3.019 -2.148 7.923 1.00 97.50 172 ALA A O 1
ATOM 1269 N N . LEU A 1 173 ? 1.693 -2.028 6.111 1.00 96.50 173 LEU A N 1
ATOM 1270 C CA . LEU A 1 173 ? 1.461 -0.590 6.200 1.00 96.50 173 LEU A CA 1
ATOM 1271 C C . LEU A 1 173 ? 0.629 -0.211 7.443 1.00 96.50 173 LEU A C 1
ATOM 1273 O O . LEU A 1 173 ? 0.946 0.760 8.131 1.00 96.50 173 LEU A O 1
ATOM 1277 N N . GLU A 1 174 ? -0.401 -0.993 7.779 1.00 96.88 174 GLU A N 1
ATOM 1278 C CA . GLU A 1 174 ? -1.201 -0.823 9.001 1.00 96.88 174 GLU A CA 1
ATOM 1279 C C . GLU A 1 174 ? -0.372 -1.061 10.271 1.00 96.88 174 GLU A C 1
ATOM 1281 O O . GLU A 1 174 ? -0.471 -0.293 11.231 1.00 96.88 174 GLU A O 1
ATOM 1286 N N . GLU A 1 175 ? 0.480 -2.088 10.283 1.00 97.75 175 GLU A N 1
ATOM 1287 C CA . GLU A 1 175 ? 1.404 -2.340 11.391 1.00 97.75 175 GLU A CA 1
ATOM 1288 C C . GLU A 1 175 ? 2.403 -1.189 11.565 1.00 97.75 175 GLU A C 1
ATOM 1290 O O . GLU A 1 175 ? 2.595 -0.699 12.685 1.00 97.75 175 GLU A O 1
ATOM 1295 N N . CYS A 1 176 ? 2.972 -0.695 10.461 1.00 97.75 176 CYS A N 1
ATOM 1296 C CA . CYS A 1 176 ? 3.841 0.477 10.461 1.00 97.75 176 CYS A CA 1
ATOM 1297 C C . CYS A 1 176 ? 3.116 1.703 11.036 1.00 97.75 176 CYS A C 1
ATOM 1299 O O . CYS A 1 176 ? 3.638 2.355 11.940 1.00 97.75 176 CYS A O 1
ATOM 1301 N N . ARG A 1 177 ? 1.868 1.963 10.620 1.00 97.75 177 ARG A N 1
ATOM 1302 C CA . ARG A 1 177 ? 1.044 3.070 11.137 1.00 97.75 177 ARG A CA 1
ATOM 1303 C C . ARG A 1 177 ? 0.842 3.011 12.647 1.00 97.75 177 ARG A C 1
ATOM 1305 O O . ARG A 1 177 ? 0.894 4.051 13.302 1.00 97.75 177 ARG A O 1
ATOM 1312 N N . HIS A 1 178 ? 0.589 1.823 13.196 1.00 97.31 178 HIS A N 1
ATOM 1313 C CA . HIS A 1 178 ? 0.387 1.652 14.635 1.00 97.31 178 HIS A CA 1
ATOM 1314 C C . HIS A 1 178 ? 1.667 1.887 15.448 1.00 97.31 178 HIS A C 1
ATOM 1316 O O . HIS A 1 178 ? 1.576 2.332 16.590 1.00 97.31 178 HIS A O 1
ATOM 1322 N N . ARG A 1 179 ? 2.847 1.605 14.877 1.00 97.75 179 ARG A N 1
ATOM 1323 C CA . ARG A 1 179 ? 4.143 1.763 15.558 1.00 97.75 179 ARG A CA 1
ATOM 1324 C C . ARG A 1 179 ? 4.782 3.136 15.346 1.00 97.75 179 ARG A C 1
ATOM 1326 O O . ARG A 1 179 ? 5.373 3.678 16.274 1.00 97.75 179 ARG A O 1
ATOM 1333 N N . SER A 1 180 ? 4.676 3.704 14.147 1.00 97.88 180 SER A N 1
ATOM 1334 C CA . SER A 1 180 ? 5.258 4.999 13.793 1.00 97.88 180 SER A CA 1
ATOM 1335 C C . SER A 1 180 ? 4.475 5.684 12.673 1.00 97.88 180 SER A C 1
ATOM 1337 O O . SER A 1 180 ? 4.599 5.357 11.492 1.00 97.88 180 SER A O 1
ATOM 1339 N N . LEU A 1 181 ? 3.713 6.721 13.033 1.00 96.56 181 LEU A N 1
ATOM 1340 C CA . LEU A 1 181 ? 2.982 7.532 12.054 1.00 96.56 181 LEU A CA 1
ATOM 1341 C C . LEU A 1 181 ? 3.920 8.263 11.079 1.00 96.56 181 LEU A C 1
ATOM 1343 O O . LEU A 1 181 ? 3.539 8.517 9.940 1.00 96.56 181 LEU A O 1
ATOM 1347 N N . VAL A 1 182 ? 5.138 8.600 11.517 1.00 97.06 182 VAL A N 1
ATOM 1348 C CA . VAL A 1 182 ? 6.144 9.262 10.673 1.00 97.06 182 VAL A CA 1
ATOM 1349 C C . VAL A 1 182 ? 6.607 8.322 9.563 1.00 97.06 182 VAL A C 1
ATOM 1351 O O . VAL A 1 182 ? 6.609 8.721 8.403 1.00 97.06 182 VAL A O 1
ATOM 1354 N N . MET A 1 183 ? 6.924 7.066 9.894 1.00 96.38 183 MET A N 1
ATOM 1355 C CA . MET A 1 183 ? 7.339 6.081 8.887 1.00 96.38 183 MET A CA 1
ATOM 1356 C C . MET A 1 183 ? 6.194 5.705 7.955 1.00 96.38 183 MET A C 1
ATOM 1358 O O . MET A 1 183 ? 6.414 5.599 6.756 1.00 96.38 183 MET A O 1
ATOM 1362 N N . TYR A 1 184 ? 4.962 5.606 8.464 1.00 97.12 184 TYR A N 1
ATOM 1363 C CA . TYR A 1 184 ? 3.785 5.415 7.614 1.00 97.12 184 TYR A CA 1
ATOM 1364 C C . TYR A 1 184 ? 3.633 6.525 6.566 1.00 97.12 184 TYR A C 1
ATOM 1366 O O . TYR A 1 184 ? 3.377 6.217 5.408 1.00 97.12 184 TYR A O 1
ATOM 1374 N N . ARG A 1 185 ? 3.814 7.799 6.951 1.00 95.06 185 ARG A N 1
ATOM 1375 C CA . ARG A 1 185 ? 3.736 8.930 6.008 1.00 95.06 185 ARG A CA 1
ATOM 1376 C C . ARG A 1 185 ? 4.834 8.863 4.950 1.00 95.06 185 ARG A C 1
ATOM 1378 O O . ARG A 1 185 ? 4.544 8.996 3.773 1.00 95.06 185 ARG A O 1
ATOM 1385 N N . ARG A 1 186 ? 6.072 8.576 5.358 1.00 94.31 186 ARG A N 1
ATOM 1386 C CA . ARG A 1 186 ? 7.180 8.382 4.410 1.00 94.31 186 ARG A CA 1
ATOM 1387 C C . ARG A 1 186 ? 6.900 7.225 3.450 1.00 94.31 186 ARG A C 1
ATOM 1389 O O . ARG A 1 186 ? 7.060 7.376 2.250 1.00 94.31 186 ARG A O 1
ATOM 1396 N N . ALA A 1 187 ? 6.418 6.095 3.966 1.00 92.12 187 ALA A N 1
ATOM 1397 C CA . ALA A 1 187 ? 6.076 4.924 3.163 1.00 92.12 187 ALA A CA 1
ATOM 1398 C C . ALA A 1 187 ? 4.895 5.158 2.211 1.00 92.12 187 ALA A C 1
ATOM 1400 O O . ALA A 1 187 ? 4.869 4.552 1.148 1.00 92.12 187 ALA A O 1
ATOM 1401 N N . SER A 1 188 ? 3.933 6.019 2.564 1.00 90.69 188 SER A N 1
ATOM 1402 C CA . SER A 1 188 ? 2.852 6.410 1.649 1.00 90.69 188 SER A CA 1
ATOM 1403 C C . SER A 1 188 ? 3.294 7.385 0.559 1.00 90.69 188 SER A C 1
ATOM 1405 O O . SER A 1 188 ? 2.594 7.508 -0.441 1.00 90.69 188 SER A O 1
ATOM 1407 N N . ASP A 1 189 ? 4.415 8.078 0.772 1.00 87.62 189 ASP A N 1
ATOM 1408 C CA . ASP A 1 189 ? 4.974 9.054 -0.165 1.00 87.62 189 ASP A CA 1
ATOM 1409 C C . ASP A 1 189 ? 6.024 8.434 -1.113 1.00 87.62 189 ASP A C 1
ATOM 1411 O O . ASP A 1 189 ? 6.409 9.093 -2.088 1.00 87.62 189 ASP A O 1
ATOM 1415 N N . LEU A 1 190 ? 6.491 7.201 -0.839 1.00 83.06 190 LEU A N 1
ATOM 1416 C CA . LEU A 1 190 ? 7.325 6.385 -1.744 1.00 83.06 190 LEU A CA 1
ATOM 1417 C C . LEU A 1 190 ? 6.639 6.185 -3.103 1.00 83.06 190 LEU A C 1
ATOM 1419 O O . LEU A 1 190 ? 7.334 6.375 -4.128 1.00 83.06 190 LEU A O 1
#

Foldseek 3Di:
DDDDDDPDDDDDDDPDPPPDDPDDPDPPQQWDDWDWDWDQDPVRDIDIDTHIDGRDPQAAPAKDWDQPPPDPPPDPDDDDQPQDPVGHDGDTDIDGHHDPVSVCVQQDDPVVPPDPDDPDDAFEAEDALVCLVPPLVVVVVLVVLPPPPPDDPDPDPPDPRPGSYYDYDPVSLVSNCVVDVVSSVSVVVD

Radius of gyration: 28.12 Å; chains: 1; bounding box: 60×73×87 Å

Organism: Thalassiosira oceanica (NCBI:txid159749)

Sequence (190 aa):
MDESDDGGARAMTSDDEDTGPPGGQPPSSLHTLPRRHFYLTRRGKILQSTSERYLRDDLGYGSVLVPGAGGGGGGAGGRRKTETIAGKVERLVPRTIDDVPSLLDVVRPPSAAGRGDGVVPARLAVVDANVLLHHMDVLEYLRDEKDGGDGRAGGSVRHRSVADALVIPQTALEECRHRSLVMYRRASDL

Secondary structure (DSSP, 8-state):
-------------------PPTT------SBPPPEEEEEE-TTS-EEEEEE--B--S---S-EEEEEP--------S-----EETTEE---EEEEE--SHHHHHHHHS-GGGGGSTT--PPP-EEEPPHHHHHH-HHHHHHHHHTTS---S--S-------S-SEEE--HHHHHHHHHH-HHHHHHHHH-